Protein AF-A0A0W8D859-F1 (afdb_monomer_lite)

Radius of gyration: 23.85 Å; chains: 1; bounding box: 56×56×64 Å

Sequence (341 aa):
MVFNRLSAFADKVWNSIATVPSDGDYNAVSTPTNRSSAPAAEKGFALSIIAFEVMCLIFFALTFEMPSPKHVDADTVSTMNYYPMYMDVHVMIYIGFGFLMTFLRKYSMSAVSLNFVVAVLSLQWGIIVVTMAHQIGGDHYTTKLLDIPTMINGDFAAGAVLISFGAVLATKMMSHTKKFDMVHVQNATLAGGVAMGTSCNLAISPAAAITVGLVVGIASTIGFCFVTPRLERVIRMSDTCGILNLHGMPGVVGGFAGAIITFSASDDFYGDTLTSVYSAREYRSANEQGWYQLLAIVSSAGIGAVSGVFVGYFLKSKLFRQQKLKYDDEEYFYVPEECHA

Secondary structure (DSSP, 8-state):
-HHHHHHHHHHHHHHHH-PPPPTT-TTS----S-S---HHHHHHHHHHHHHHHHHHHHHHHHHEEPPPTT---HHHHHHHTTHHHHHHHHHIIIIIIHHHGGGSTT-HHHHHHHHHHHHHHHHHHHHHHHHHHHHHHTT----EE--HHHHHHHHHHHHHHHHHHHHHS-------SSS--HHHHHHGGGHHHHHHTTTTTSS--HHHHHHHHHHHHHHHHHIIIIIHHHHHHHT----SS-HIIIIIHHHHHHHHHHHHHHHH--HHHHGGGHHHH-GGGGTS-HHHHHHHHHHHHHHHHHHHHHHHHHHHHHHTSTTSPPPSSTT-GGGTS---GGGG-

Foldseek 3Di:
DVVVVVVVVLVVVCVVVPDDDDPPDPPPPPQPPPDCPPPVQVSVVVVVLVVLVVVLVVLCVPAEDEDDPVDCDPVVVVLVVCVVVLVVLVCCQQVVLLQLLLPLLFCNVVSNVVSVVLLVSQLSVQLRVVSVVVCVVVVHRHHDYPTSVSSSSSSVSSVVVSLVVQFVQFADDDDPDPDDDVLLVSALQQLLVLLCVLPVPFPDDPVRSVVLSVVLSVQLSCCVHPVQVCCCVPVVRGGHSSSCSRHVVSNLNSLLVNLVRLLVDDCVVCPPCPCVSPVCVVPDDSNVVSVVSVVCSVVVVVCCVVVVVVVVVVCPDPVHDDDDDRSHCVSPDDDDPVSVD

pLDDT: mean 80.47, std 14.75, range [33.25, 97.06]

Structure (mmCIF, N/CA/C/O backbone):
data_AF-A0A0W8D859-F1
#
_entry.id   AF-A0A0W8D859-F1
#
loop_
_atom_site.group_PDB
_atom_site.id
_atom_site.type_symbol
_atom_site.label_atom_id
_atom_site.label_alt_id
_atom_site.label_comp_id
_atom_site.label_asym_id
_atom_site.label_entity_id
_atom_site.label_seq_id
_atom_site.pdbx_PDB_ins_code
_atom_site.Cartn_x
_atom_site.Cartn_y
_atom_site.Cartn_z
_atom_site.occupancy
_atom_site.B_iso_or_equiv
_atom_site.auth_seq_id
_atom_site.auth_comp_id
_atom_site.auth_asym_id
_atom_site.auth_atom_id
_atom_site.pdbx_PDB_model_num
ATOM 1 N N . MET A 1 1 ? -34.040 -25.574 0.219 1.00 50.16 1 MET A N 1
ATOM 2 C CA . MET A 1 1 ? -33.710 -26.916 0.762 1.00 50.16 1 MET A CA 1
ATOM 3 C C . MET A 1 1 ? -32.203 -27.127 0.945 1.00 50.16 1 MET A C 1
ATOM 5 O O . MET A 1 1 ? -31.818 -27.630 1.989 1.00 50.16 1 MET A O 1
ATOM 9 N N . VAL A 1 2 ? -31.354 -26.709 -0.007 1.00 47.94 2 VAL A N 1
ATOM 10 C CA . VAL A 1 2 ? -29.879 -26.827 0.077 1.00 47.94 2 VAL A CA 1
ATOM 11 C C . VAL A 1 2 ? -29.267 -25.942 1.177 1.00 47.94 2 VAL A C 1
ATOM 13 O O . VAL A 1 2 ? -28.511 -26.446 1.999 1.00 47.94 2 VAL A O 1
ATOM 16 N N . PHE A 1 3 ? -29.681 -24.672 1.283 1.00 45.59 3 PHE A N 1
ATOM 17 C CA . PHE A 1 3 ? -29.225 -23.754 2.344 1.00 45.59 3 PHE A CA 1
ATOM 18 C C . PHE A 1 3 ? -29.500 -24.270 3.766 1.00 45.59 3 PHE A C 1
ATOM 20 O O . PHE A 1 3 ? -28.610 -24.237 4.607 1.00 45.59 3 PHE A O 1
ATOM 27 N N . ASN A 1 4 ? -30.686 -24.833 4.016 1.00 55.94 4 ASN A N 1
ATOM 28 C CA . ASN A 1 4 ? -31.035 -25.385 5.334 1.00 55.94 4 ASN A CA 1
ATOM 29 C C . ASN A 1 4 ? -30.232 -26.652 5.677 1.00 55.94 4 ASN A C 1
ATOM 31 O O . ASN A 1 4 ? -30.033 -26.956 6.848 1.00 55.94 4 ASN A O 1
ATOM 35 N N . ARG A 1 5 ? -29.781 -27.412 4.668 1.00 59.53 5 ARG A N 1
ATOM 36 C CA . ARG A 1 5 ? -28.919 -28.587 4.879 1.00 59.53 5 ARG A CA 1
ATOM 37 C C . ARG A 1 5 ? -27.471 -28.180 5.152 1.00 59.53 5 ARG A C 1
ATOM 39 O O . ARG A 1 5 ? -26.836 -28.786 6.007 1.00 59.53 5 ARG A O 1
ATOM 46 N N . LEU A 1 6 ? -26.982 -27.143 4.471 1.00 61.34 6 LEU A N 1
ATOM 47 C CA . LEU A 1 6 ? -25.668 -26.545 4.722 1.00 61.34 6 LEU A CA 1
ATOM 48 C C . LEU A 1 6 ? -25.589 -25.902 6.110 1.00 61.34 6 LEU A C 1
ATOM 50 O O . LEU A 1 6 ? -24.618 -26.143 6.820 1.00 61.34 6 LEU A O 1
ATOM 54 N N . SER A 1 7 ? -26.620 -25.158 6.530 1.00 67.06 7 SER A N 1
ATOM 55 C CA . SER A 1 7 ? -26.645 -24.558 7.870 1.00 67.06 7 SER A CA 1
ATOM 56 C C . SER A 1 7 ? -26.666 -25.628 8.963 1.00 67.06 7 SER A C 1
ATOM 58 O O . SER A 1 7 ? -25.868 -25.568 9.889 1.00 67.06 7 SER A O 1
ATOM 60 N N . ALA A 1 8 ? -27.498 -26.666 8.811 1.00 70.75 8 ALA A N 1
ATOM 61 C CA . ALA A 1 8 ? -27.574 -27.765 9.773 1.00 70.75 8 ALA A CA 1
ATOM 62 C C . ALA A 1 8 ? -26.263 -28.566 9.869 1.00 70.75 8 ALA A C 1
ATOM 64 O O . ALA A 1 8 ? -25.893 -29.031 10.947 1.00 70.75 8 ALA A O 1
ATOM 65 N N . PHE A 1 9 ? -25.546 -28.726 8.753 1.00 73.31 9 PHE A N 1
ATOM 66 C CA . PHE A 1 9 ? -24.221 -29.340 8.750 1.00 73.31 9 PHE A CA 1
ATOM 67 C C . PHE A 1 9 ? -23.190 -28.457 9.465 1.00 73.31 9 PHE A C 1
ATOM 69 O O . PHE A 1 9 ? -22.475 -28.954 10.332 1.00 73.31 9 PHE A O 1
ATOM 76 N N . ALA A 1 10 ? -23.162 -27.154 9.168 1.00 70.06 10 ALA A N 1
ATOM 77 C CA . ALA A 1 10 ? -22.269 -26.200 9.824 1.00 70.06 10 ALA A CA 1
ATOM 78 C C . ALA A 1 10 ? -22.504 -26.138 11.343 1.00 70.06 10 ALA A C 1
ATOM 80 O O . ALA A 1 10 ? -21.545 -26.178 12.111 1.00 70.06 10 ALA A O 1
ATOM 81 N N . ASP A 1 11 ? -23.766 -26.140 11.785 1.00 75.50 11 ASP A N 1
ATOM 82 C CA . ASP A 1 11 ? -24.123 -26.178 13.207 1.00 75.50 11 ASP A CA 1
ATOM 83 C C . ASP A 1 11 ? -23.640 -27.465 13.888 1.00 75.50 11 ASP A C 1
ATOM 85 O O . ASP A 1 11 ? -23.119 -27.424 15.004 1.00 75.50 11 ASP A O 1
ATOM 89 N N . LYS A 1 12 ? -23.769 -28.614 13.213 1.00 76.12 12 LYS A N 1
ATOM 90 C CA . LYS A 1 12 ? -23.306 -29.906 13.735 1.00 76.12 12 LYS A CA 1
ATOM 91 C C . LYS A 1 12 ? -21.784 -29.954 13.879 1.00 76.12 12 LYS A C 1
ATOM 93 O O . LYS A 1 12 ? -21.297 -30.442 14.895 1.00 76.12 12 LYS A O 1
ATOM 98 N N . VAL A 1 13 ? -21.047 -29.453 12.886 1.00 71.81 13 VAL A N 1
ATOM 99 C CA . VAL A 1 13 ? -19.580 -29.367 12.942 1.00 71.81 13 VAL A CA 1
ATOM 100 C C . VAL A 1 13 ? -19.147 -28.406 14.048 1.00 71.81 13 VAL A C 1
ATOM 102 O O . VAL A 1 13 ? -18.323 -28.775 14.878 1.00 71.81 13 VAL A O 1
ATOM 105 N N . TRP A 1 14 ? -19.754 -27.217 14.126 1.00 70.12 14 TRP A N 1
ATOM 106 C CA . TRP A 1 14 ? -19.429 -26.227 15.154 1.00 70.12 14 TRP A CA 1
ATOM 107 C C . TRP A 1 14 ? -19.613 -26.777 16.568 1.00 70.12 14 TRP A C 1
ATOM 109 O O . TRP A 1 14 ? -18.713 -26.682 17.398 1.00 70.12 14 TRP A O 1
ATOM 119 N N . ASN A 1 15 ? -20.764 -27.395 16.840 1.00 74.06 15 ASN A N 1
ATOM 120 C CA . ASN A 1 15 ? -21.075 -27.925 18.166 1.00 74.06 15 ASN A CA 1
ATOM 121 C C . ASN A 1 15 ? -20.165 -29.102 18.569 1.00 74.06 15 ASN A C 1
ATOM 123 O O . ASN A 1 15 ? -20.080 -29.415 19.750 1.00 74.06 15 ASN A O 1
ATOM 127 N N . SER A 1 16 ? -19.485 -29.745 17.614 1.00 69.56 16 SER A N 1
ATOM 128 C CA . SER A 1 16 ? -18.491 -30.789 17.889 1.00 69.56 16 SER A CA 1
ATOM 129 C C . SER A 1 16 ? -17.105 -30.236 18.241 1.00 69.56 16 SER A C 1
ATOM 131 O O . SER A 1 16 ? -16.299 -30.982 18.789 1.00 69.56 16 SER A O 1
ATOM 133 N N . ILE A 1 17 ? -16.809 -28.981 17.886 1.00 65.44 17 ILE A N 1
ATOM 134 C CA . ILE A 1 17 ? -15.487 -28.349 18.051 1.00 65.44 17 ILE A CA 1
ATOM 135 C C . ILE A 1 17 ? -15.502 -27.347 19.210 1.00 65.44 17 ILE A C 1
ATOM 137 O O . ILE A 1 17 ? -14.522 -27.225 19.938 1.00 65.44 17 ILE A O 1
ATOM 141 N N . ALA A 1 18 ? -16.619 -26.646 19.411 1.00 63.06 18 ALA A N 1
ATOM 142 C CA . ALA A 1 18 ? -16.808 -25.697 20.501 1.00 63.06 18 ALA A CA 1
ATOM 143 C C . ALA A 1 18 ? -17.072 -26.423 21.834 1.00 63.06 18 ALA A C 1
ATOM 145 O O . ALA A 1 18 ? -18.147 -26.305 22.420 1.00 63.06 18 ALA A O 1
ATOM 146 N N . THR A 1 19 ? -16.114 -27.215 22.315 1.00 54.09 19 THR A N 1
ATOM 147 C CA . THR A 1 19 ? -16.133 -27.705 23.696 1.00 54.09 19 THR A CA 1
ATOM 148 C C . THR A 1 19 ? -15.647 -26.591 24.610 1.00 54.09 19 THR A C 1
ATOM 150 O O . THR A 1 19 ? -14.503 -26.152 24.504 1.00 54.09 19 THR A O 1
ATOM 153 N N . VAL A 1 20 ? -16.521 -26.128 25.502 1.00 53.38 20 VAL A N 1
ATOM 154 C CA . VAL A 1 20 ? -16.145 -25.233 26.603 1.00 53.38 20 VAL A CA 1
ATOM 155 C C . VAL A 1 20 ? -15.116 -25.975 27.470 1.00 53.38 20 VAL A C 1
ATOM 157 O O . VAL A 1 20 ? -15.395 -27.118 27.848 1.00 53.38 20 VAL A O 1
ATOM 160 N N . PRO A 1 21 ? -13.936 -25.398 27.766 1.00 49.84 21 PRO A N 1
ATOM 161 C CA . PRO A 1 21 ? -12.986 -26.012 28.688 1.00 49.84 21 PRO A CA 1
ATOM 162 C C . PRO A 1 21 ? -13.672 -26.267 30.033 1.00 49.84 21 PRO A C 1
ATOM 164 O O . PRO A 1 21 ? -14.346 -25.380 30.552 1.00 49.84 21 PRO A O 1
ATOM 167 N N . SER A 1 22 ? -13.534 -27.470 30.598 1.00 50.47 22 SER A N 1
ATOM 168 C CA . SER A 1 22 ? -13.970 -27.700 31.980 1.00 50.47 22 SER A CA 1
ATOM 169 C C . SER A 1 22 ? -13.095 -26.870 32.919 1.00 50.47 22 SER A C 1
ATOM 171 O O . SER A 1 22 ? -11.885 -26.829 32.701 1.00 50.47 22 SER A O 1
ATOM 173 N N . ASP A 1 23 ? -13.690 -26.289 33.963 1.00 50.34 23 ASP A N 1
ATOM 174 C CA . ASP A 1 23 ? -13.143 -25.303 34.922 1.00 50.34 23 ASP A CA 1
ATOM 175 C C . ASP A 1 23 ? -11.835 -25.673 35.682 1.00 50.34 23 ASP A C 1
ATOM 177 O O . ASP A 1 23 ? -11.511 -25.058 36.695 1.00 50.34 23 ASP A O 1
ATOM 181 N N . GLY A 1 24 ? -11.069 -26.678 35.250 1.00 49.53 24 GLY A N 1
ATOM 182 C CA . GLY A 1 24 ? -9.862 -27.178 35.917 1.00 49.53 24 GLY A CA 1
ATOM 183 C C . GLY A 1 24 ? -8.534 -26.936 35.192 1.00 49.53 24 GLY A C 1
ATOM 184 O O . GLY A 1 24 ? -7.509 -27.406 35.683 1.00 49.53 24 GLY A O 1
ATOM 185 N N . ASP A 1 25 ? -8.516 -26.254 34.044 1.00 43.47 25 ASP A N 1
ATOM 186 C CA . ASP A 1 25 ? -7.285 -26.068 33.267 1.00 43.47 25 ASP A CA 1
ATOM 187 C C . ASP A 1 25 ? -6.647 -24.699 33.559 1.00 43.47 25 ASP A C 1
ATOM 189 O O . ASP A 1 25 ? -7.009 -23.680 32.979 1.00 43.47 25 ASP A O 1
ATOM 193 N N . TYR A 1 26 ? -5.695 -24.659 34.495 1.00 47.66 26 TYR A N 1
ATOM 194 C CA . TYR A 1 26 ? -5.033 -23.427 34.962 1.00 47.66 26 TYR A CA 1
ATOM 195 C C . TYR A 1 26 ? -4.180 -22.712 33.891 1.00 47.66 26 TYR A C 1
ATOM 197 O O . TYR A 1 26 ? -3.690 -21.613 34.141 1.00 47.66 26 TYR A O 1
ATOM 205 N N . ASN A 1 27 ? -4.006 -23.319 32.709 1.00 45.09 27 ASN A N 1
ATOM 206 C CA . ASN A 1 27 ? -3.366 -22.708 31.537 1.00 45.09 27 ASN A CA 1
ATOM 207 C C . ASN A 1 27 ? -4.371 -22.210 30.484 1.00 45.09 27 ASN A C 1
ATOM 209 O O . ASN A 1 27 ? -3.969 -21.565 29.514 1.00 45.09 27 ASN A O 1
ATOM 213 N N . ALA A 1 28 ? -5.667 -22.480 30.653 1.00 45.25 28 ALA A N 1
ATOM 214 C CA . ALA A 1 28 ? -6.689 -21.779 29.900 1.00 45.25 28 ALA A CA 1
ATOM 215 C C . ALA A 1 28 ? -6.828 -20.394 30.534 1.00 45.25 28 ALA A C 1
ATOM 217 O O . ALA A 1 28 ? -7.223 -20.274 31.692 1.00 45.25 28 ALA A O 1
ATOM 218 N N . VAL A 1 29 ? -6.488 -19.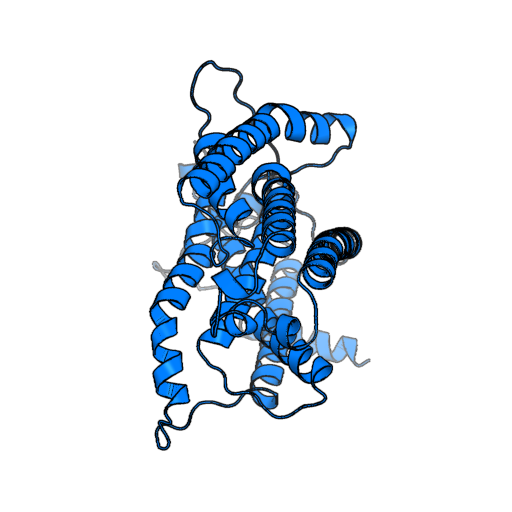338 29.791 1.00 45.00 29 VAL A N 1
ATOM 219 C CA . VAL A 1 29 ? -6.910 -17.980 30.147 1.00 45.00 29 VAL A CA 1
ATOM 220 C C . VAL A 1 29 ? -8.432 -18.030 30.230 1.00 45.00 29 VAL A C 1
ATOM 222 O O . VAL A 1 29 ? -9.114 -18.059 29.207 1.00 45.00 29 VAL A O 1
ATOM 225 N N . SER A 1 30 ? -8.964 -18.148 31.443 1.00 42.44 30 SER A N 1
ATOM 226 C CA . SER A 1 30 ? -10.391 -18.216 31.694 1.00 42.44 30 SER A CA 1
ATOM 227 C C . SER A 1 30 ? -10.970 -16.848 31.369 1.00 42.44 30 SER A C 1
ATOM 229 O O . SER A 1 30 ? -10.977 -15.932 32.186 1.00 42.44 30 SER A O 1
ATOM 231 N N . THR A 1 31 ? -11.427 -16.684 30.129 1.00 43.53 31 THR A N 1
ATOM 232 C CA . THR A 1 31 ? -12.293 -15.570 29.752 1.00 43.53 31 THR A CA 1
ATOM 233 C C . THR A 1 31 ? -13.529 -15.636 30.647 1.00 43.53 31 THR A C 1
ATOM 235 O O . THR A 1 31 ? -14.276 -16.614 30.552 1.00 43.53 31 THR A O 1
ATOM 238 N N . PRO A 1 32 ? -13.777 -14.642 31.517 1.00 41.19 32 PRO A N 1
ATOM 239 C CA . PRO A 1 32 ? -14.984 -14.594 32.319 1.00 41.19 32 PRO A CA 1
ATOM 240 C C . PRO A 1 32 ? -16.183 -14.572 31.372 1.00 41.19 32 PRO A C 1
ATOM 242 O O . PRO A 1 32 ? -16.358 -13.648 30.578 1.00 41.19 32 PRO A O 1
ATOM 245 N N . THR A 1 33 ? -17.022 -15.598 31.449 1.00 44.53 33 THR A N 1
ATOM 246 C CA . THR A 1 33 ? -18.157 -15.865 30.550 1.00 44.53 33 THR A CA 1
ATOM 247 C C . THR A 1 33 ? -19.337 -14.895 30.724 1.00 44.53 33 THR A C 1
ATOM 249 O O . THR A 1 33 ? -20.464 -15.207 30.349 1.00 44.53 33 THR A O 1
ATOM 252 N N . ASN A 1 34 ? -19.117 -13.709 31.296 1.00 39.62 34 ASN A N 1
ATOM 253 C CA . ASN A 1 34 ? -20.178 -12.783 31.701 1.00 39.62 34 ASN A CA 1
ATOM 254 C C . ASN A 1 34 ? -20.509 -11.681 30.679 1.00 39.62 34 ASN A C 1
ATOM 256 O O . ASN A 1 34 ? -21.231 -10.740 31.014 1.00 39.62 34 ASN A O 1
ATOM 260 N N . ARG A 1 35 ? -20.058 -11.777 29.419 1.00 45.91 35 ARG A N 1
ATOM 261 C CA . ARG A 1 35 ? -20.509 -10.866 28.349 1.00 45.91 35 ARG A CA 1
ATOM 262 C C . ARG A 1 35 ? -21.228 -11.615 27.222 1.00 45.91 35 ARG A C 1
ATOM 264 O O . ARG A 1 35 ? -20.730 -12.565 26.640 1.00 45.91 35 ARG A O 1
ATOM 271 N N . SER A 1 36 ? -22.429 -11.123 26.929 1.00 42.16 36 SER A N 1
ATOM 272 C CA . SER A 1 36 ? -23.403 -11.585 25.931 1.00 42.16 36 SER A CA 1
ATOM 273 C C . SER A 1 36 ? -22.997 -11.332 24.464 1.00 42.16 36 SER A C 1
ATOM 275 O O . SER A 1 36 ? -23.780 -10.773 23.688 1.00 42.16 36 SER A O 1
ATOM 277 N N . SER A 1 37 ? -21.793 -11.723 24.031 1.00 44.53 37 SER A N 1
ATOM 278 C CA . SER A 1 37 ? -21.543 -11.808 22.586 1.00 44.53 37 SER A CA 1
ATOM 279 C C . SER A 1 37 ? -22.473 -12.882 22.010 1.00 44.53 37 SER A C 1
ATOM 281 O O . SER A 1 37 ? -22.501 -14.027 22.450 1.00 44.53 37 SER A O 1
ATOM 283 N N . ALA A 1 38 ? -23.352 -12.490 21.083 1.00 49.75 38 ALA A N 1
ATOM 284 C CA . ALA A 1 38 ? -24.322 -13.414 20.507 1.00 49.75 38 ALA A CA 1
ATOM 285 C C . ALA A 1 38 ? -23.561 -14.548 19.782 1.00 49.75 38 ALA A C 1
ATOM 287 O O . ALA A 1 38 ? -22.869 -14.244 18.803 1.00 49.75 38 ALA A O 1
ATOM 288 N N . PRO A 1 39 ? -23.725 -15.831 20.170 1.00 56.81 39 PRO A N 1
ATOM 289 C CA . PRO A 1 39 ? -22.955 -16.963 19.632 1.00 56.81 39 PRO A CA 1
ATOM 290 C C . PRO A 1 39 ? -22.987 -17.092 18.100 1.00 56.81 39 PRO A C 1
ATOM 292 O O . PRO A 1 39 ? -22.141 -17.743 17.499 1.00 56.81 39 PRO A O 1
ATOM 295 N N . ALA A 1 40 ? -23.973 -16.480 17.441 1.00 58.25 40 ALA A N 1
ATOM 296 C CA . ALA A 1 40 ? -24.113 -16.467 15.989 1.00 58.25 40 ALA A CA 1
ATOM 297 C C . ALA A 1 40 ? -23.062 -15.601 15.262 1.00 58.25 40 ALA A C 1
ATOM 299 O O . ALA A 1 40 ? -22.692 -15.926 14.135 1.00 58.25 40 ALA A O 1
ATOM 300 N N . ALA A 1 41 ? -22.576 -14.513 15.874 1.00 61.00 41 ALA A N 1
ATOM 301 C CA . ALA A 1 41 ? -21.615 -13.610 15.231 1.00 61.00 41 ALA A CA 1
ATOM 302 C C . ALA A 1 41 ? -20.205 -14.222 15.170 1.00 61.00 41 ALA A C 1
ATOM 304 O O . ALA A 1 41 ? -19.545 -14.143 14.136 1.00 61.00 41 ALA A O 1
ATOM 305 N N . GLU A 1 42 ? -19.783 -14.885 16.248 1.00 68.56 42 GLU A N 1
ATOM 306 C CA . GLU A 1 42 ? -18.505 -15.607 16.332 1.00 68.56 42 GLU A CA 1
ATOM 307 C C . GLU A 1 42 ? -18.474 -16.791 15.359 1.00 68.56 42 GLU A C 1
ATOM 309 O O . GLU A 1 42 ? -17.521 -16.946 14.595 1.00 68.56 42 GLU A O 1
ATOM 314 N N . LYS A 1 43 ? -19.576 -17.555 15.296 1.00 71.56 43 LYS A N 1
ATOM 315 C CA . LYS A 1 43 ? -19.780 -18.619 14.301 1.00 71.56 43 LYS A CA 1
ATOM 316 C C . LYS A 1 43 ? -19.662 -18.097 12.871 1.00 71.56 43 LYS A C 1
ATOM 318 O O . LYS A 1 43 ? -18.966 -18.695 12.058 1.00 71.56 43 LYS A O 1
ATOM 323 N N . GLY A 1 44 ? -20.342 -16.992 12.554 1.00 75.06 44 GLY A N 1
ATOM 324 C CA . GLY A 1 44 ? -20.324 -16.404 11.213 1.00 75.06 44 GLY A CA 1
ATOM 325 C C . GLY A 1 44 ? -18.926 -15.959 10.782 1.00 75.06 44 GLY A C 1
ATOM 326 O O . GLY A 1 44 ? -18.501 -16.268 9.671 1.00 75.06 44 GLY A O 1
ATOM 327 N N . PHE A 1 45 ? -18.191 -15.298 11.679 1.00 76.56 45 PHE A N 1
ATOM 328 C CA . PHE A 1 45 ? -16.811 -14.884 11.433 1.00 76.56 45 PHE A CA 1
ATOM 329 C C . PHE A 1 45 ? -15.887 -16.087 11.197 1.00 76.56 45 PHE A C 1
ATOM 331 O O . PHE A 1 45 ? -15.230 -16.156 10.157 1.00 76.56 45 PHE A O 1
ATOM 338 N N . ALA A 1 46 ? -15.903 -17.081 12.089 1.00 79.25 46 ALA A N 1
ATOM 339 C CA . ALA A 1 46 ? -15.068 -18.273 11.955 1.00 79.25 46 ALA A CA 1
ATOM 340 C C . ALA A 1 46 ? -15.372 -19.062 10.669 1.00 79.25 46 ALA A C 1
ATOM 342 O O . ALA A 1 46 ? -14.457 -19.428 9.933 1.00 79.25 46 ALA A O 1
ATOM 343 N N . LEU A 1 47 ? -16.654 -19.266 10.347 1.00 83.38 47 LEU A N 1
ATOM 344 C CA . LEU A 1 47 ? -17.060 -19.933 9.107 1.00 83.38 47 LEU A CA 1
ATOM 345 C C . LEU A 1 47 ? -16.640 -19.145 7.861 1.00 83.38 47 LEU A C 1
ATOM 347 O O . LEU A 1 47 ? -16.280 -19.763 6.862 1.00 83.38 47 LEU A O 1
ATOM 351 N N . SER A 1 48 ? -16.657 -17.809 7.906 1.00 83.69 48 SER A N 1
ATOM 352 C CA . SER A 1 48 ? -16.209 -16.983 6.778 1.00 83.69 48 SER A CA 1
ATOM 353 C C . SER A 1 48 ? -14.708 -17.119 6.511 1.00 83.69 48 SER A C 1
ATOM 355 O O . SER A 1 48 ? -14.319 -17.253 5.353 1.00 83.69 48 SER A O 1
ATOM 357 N N . ILE A 1 49 ? -13.883 -17.182 7.565 1.00 87.94 49 ILE A N 1
ATOM 358 C CA . ILE A 1 49 ? -12.438 -17.420 7.442 1.00 87.94 49 ILE A CA 1
ATOM 359 C C . ILE A 1 49 ? -12.179 -18.821 6.894 1.00 87.94 49 ILE A C 1
ATOM 361 O O . ILE A 1 49 ? -11.417 -18.967 5.948 1.00 87.94 49 ILE A O 1
ATOM 365 N N . ILE A 1 50 ? -12.851 -19.845 7.430 1.00 90.00 50 ILE A N 1
ATOM 366 C CA . ILE A 1 50 ? -12.695 -21.225 6.947 1.00 90.00 50 ILE A CA 1
ATOM 367 C C . ILE A 1 50 ? -13.088 -21.329 5.471 1.00 90.00 50 ILE A C 1
ATOM 369 O O . ILE A 1 50 ? -12.373 -21.943 4.685 1.00 90.00 50 ILE A O 1
ATOM 373 N N . ALA A 1 51 ? -14.213 -20.729 5.075 1.00 90.25 51 ALA A N 1
ATOM 374 C CA . ALA A 1 51 ? -14.660 -20.749 3.686 1.00 90.25 51 ALA A CA 1
ATOM 375 C C . ALA A 1 51 ? -13.662 -20.049 2.751 1.00 90.25 51 ALA A C 1
ATOM 377 O O . ALA A 1 51 ? -13.377 -20.561 1.669 1.00 90.25 51 ALA A O 1
ATOM 378 N N . PHE A 1 52 ? -13.121 -18.905 3.175 1.00 92.50 52 PHE A N 1
ATOM 379 C CA . PHE A 1 52 ? -12.099 -18.181 2.427 1.00 92.50 52 PHE A CA 1
ATOM 380 C C . PHE A 1 52 ? -10.799 -18.982 2.309 1.00 92.50 52 PHE A C 1
ATOM 382 O O . PHE A 1 52 ? -10.257 -19.099 1.217 1.00 92.50 52 PHE A O 1
ATOM 389 N N . GLU A 1 53 ? -10.341 -19.603 3.394 1.00 94.25 53 GLU A N 1
ATOM 390 C CA . GLU A 1 53 ? -9.123 -20.414 3.393 1.00 94.25 53 GLU A CA 1
ATOM 391 C C . GLU A 1 53 ? -9.276 -21.645 2.492 1.00 94.25 53 GLU A C 1
ATOM 393 O O . GLU A 1 53 ? -8.412 -21.926 1.670 1.00 94.25 53 GLU A O 1
ATOM 398 N N . VAL A 1 54 ? -10.417 -22.342 2.552 1.00 93.88 54 VAL A N 1
ATOM 399 C CA . VAL A 1 54 ? -10.711 -23.462 1.641 1.00 93.88 54 VAL A CA 1
ATOM 400 C C . VAL A 1 54 ? -10.710 -23.003 0.183 1.00 93.88 54 VAL A C 1
ATOM 402 O O . VAL A 1 54 ? -10.188 -23.707 -0.680 1.00 93.88 54 VAL A O 1
ATOM 405 N N . MET A 1 55 ? -11.261 -21.822 -0.105 1.00 93.75 55 MET A N 1
ATOM 406 C CA . MET A 1 55 ? -11.213 -21.237 -1.444 1.00 93.75 55 MET A CA 1
ATOM 407 C C . MET A 1 55 ? -9.765 -20.968 -1.881 1.00 93.75 55 MET A C 1
ATOM 409 O O . MET A 1 55 ? -9.389 -21.382 -2.977 1.00 93.75 55 MET A O 1
ATOM 413 N N . CYS A 1 56 ? -8.946 -20.332 -1.039 1.00 93.19 56 CYS A N 1
ATOM 414 C CA . CYS A 1 56 ? -7.528 -20.102 -1.321 1.00 93.19 56 CYS A CA 1
ATOM 415 C C . CYS A 1 56 ? -6.788 -21.417 -1.571 1.00 93.19 56 CYS A C 1
ATOM 417 O O . CYS A 1 56 ? -6.108 -21.537 -2.584 1.00 93.19 56 CYS A O 1
ATOM 419 N N . LEU A 1 57 ? -6.982 -22.431 -0.724 1.00 93.31 57 LEU A N 1
ATOM 420 C CA . LEU A 1 57 ? -6.367 -23.751 -0.881 1.00 93.31 57 LEU A CA 1
ATOM 421 C C . LEU A 1 57 ? -6.708 -24.398 -2.227 1.00 93.31 57 LEU A C 1
ATOM 423 O O . LEU A 1 57 ? -5.829 -24.972 -2.865 1.00 93.31 57 LEU A O 1
ATOM 427 N N . ILE A 1 58 ? -7.959 -24.280 -2.684 1.00 92.06 58 ILE A N 1
ATOM 428 C CA . ILE A 1 58 ? -8.364 -24.776 -4.006 1.00 92.06 58 ILE A CA 1
ATOM 429 C C . ILE A 1 58 ? -7.601 -24.036 -5.110 1.00 92.06 58 ILE A C 1
ATOM 431 O O . ILE A 1 58 ? -7.051 -24.681 -5.998 1.00 92.06 58 ILE A O 1
ATOM 435 N N . PHE A 1 59 ? -7.520 -22.704 -5.058 1.00 91.50 59 PHE A N 1
ATOM 436 C CA . PHE A 1 59 ? -6.765 -21.936 -6.053 1.00 91.50 59 PHE A CA 1
ATOM 437 C C . PHE A 1 59 ? -5.267 -22.240 -6.018 1.00 91.50 59 PHE A C 1
ATOM 439 O O . PHE A 1 59 ? -4.665 -22.417 -7.072 1.00 91.50 59 PHE A O 1
ATOM 446 N N . PHE A 1 60 ? -4.663 -22.359 -4.835 1.00 90.75 60 PHE A N 1
ATOM 447 C CA . PHE A 1 60 ? -3.257 -22.733 -4.708 1.00 90.75 60 PHE A CA 1
ATOM 448 C C . PHE A 1 60 ? -2.986 -24.122 -5.288 1.00 90.75 60 PHE A C 1
ATOM 450 O O . PHE A 1 60 ? -2.028 -24.287 -6.034 1.00 90.75 60 PHE A O 1
ATOM 457 N N . ALA A 1 61 ? -3.866 -25.092 -5.031 1.00 88.50 61 ALA A N 1
ATOM 458 C CA . ALA A 1 61 ? -3.734 -26.443 -5.567 1.00 88.50 61 ALA A CA 1
ATOM 459 C C . ALA A 1 61 ? -3.915 -26.526 -7.094 1.00 88.50 61 ALA A C 1
ATOM 461 O O . ALA A 1 61 ? -3.364 -27.429 -7.717 1.00 88.50 61 ALA A O 1
ATOM 462 N N . LEU A 1 62 ? -4.709 -25.631 -7.691 1.00 86.19 62 LEU A N 1
ATOM 463 C CA . LEU A 1 62 ? -5.014 -25.657 -9.127 1.00 86.19 62 LEU A CA 1
ATOM 464 C C . LEU A 1 62 ? -4.093 -24.767 -9.967 1.00 86.19 62 LEU A C 1
ATOM 466 O O . LEU A 1 62 ? -3.853 -25.078 -11.131 1.00 86.19 62 LEU A O 1
ATOM 470 N N . THR A 1 63 ? -3.612 -23.659 -9.407 1.00 84.69 63 THR A N 1
ATOM 471 C CA . THR A 1 63 ? -2.909 -22.611 -10.161 1.00 84.69 63 THR A CA 1
ATOM 472 C C . THR A 1 63 ? -1.402 -22.617 -9.913 1.00 84.69 63 THR A C 1
ATOM 474 O O . THR A 1 63 ? -0.660 -22.094 -10.747 1.00 84.69 63 THR A O 1
ATOM 477 N N . PHE A 1 64 ? -0.928 -23.200 -8.805 1.00 85.88 64 PHE A N 1
ATOM 478 C CA . PHE A 1 64 ? 0.472 -23.096 -8.397 1.00 85.88 64 PHE A CA 1
ATOM 479 C C . PHE A 1 64 ? 1.178 -24.447 -8.302 1.00 85.88 64 PHE A C 1
ATOM 481 O O . PHE A 1 64 ? 0.627 -25.436 -7.823 1.00 85.88 64 PHE A O 1
ATOM 488 N N . GLU A 1 65 ? 2.441 -24.456 -8.722 1.00 82.56 65 GLU A N 1
ATOM 489 C CA . GLU A 1 65 ? 3.350 -25.594 -8.597 1.00 82.56 65 GLU A CA 1
ATOM 490 C C . GLU A 1 65 ? 4.534 -25.255 -7.686 1.00 82.56 65 GLU A C 1
ATOM 492 O O . GLU A 1 65 ? 4.928 -24.093 -7.544 1.00 82.56 65 GLU A O 1
ATOM 497 N N . MET A 1 66 ? 5.109 -26.289 -7.067 1.00 70.69 66 MET A N 1
ATOM 498 C CA . MET A 1 66 ? 6.286 -26.162 -6.207 1.00 70.69 66 MET A CA 1
ATOM 499 C C . MET A 1 66 ? 7.568 -26.493 -6.981 1.00 70.69 66 MET A C 1
ATOM 501 O O . MET A 1 66 ? 7.578 -27.472 -7.735 1.00 70.69 66 MET A O 1
ATOM 505 N N . PRO A 1 67 ? 8.673 -25.760 -6.747 1.00 67.50 67 PRO A N 1
ATOM 506 C CA . PRO A 1 67 ? 9.962 -26.085 -7.350 1.00 67.50 67 PRO A CA 1
ATOM 507 C C . PRO A 1 67 ? 10.413 -27.500 -6.975 1.00 67.50 67 PRO A C 1
ATOM 509 O O . PRO A 1 67 ? 10.444 -27.869 -5.799 1.00 67.50 67 PRO A O 1
ATOM 512 N N . SER A 1 68 ? 10.780 -28.307 -7.974 1.00 67.25 68 SER A N 1
ATOM 513 C CA . SER A 1 68 ? 11.327 -29.646 -7.744 1.00 67.25 68 SER A CA 1
ATOM 514 C C . SER A 1 68 ? 12.790 -29.547 -7.292 1.00 67.25 68 SER A C 1
ATOM 516 O O . SER A 1 68 ? 13.620 -29.046 -8.052 1.00 67.25 68 SER A O 1
ATOM 518 N N . PRO A 1 69 ? 13.176 -30.118 -6.131 1.00 62.97 69 PRO A N 1
ATOM 519 C CA . PRO A 1 69 ? 14.562 -30.088 -5.646 1.00 62.97 69 PRO A CA 1
ATOM 520 C C . PRO A 1 69 ? 15.577 -30.759 -6.583 1.00 62.97 69 PRO A C 1
ATOM 522 O O . PRO A 1 69 ? 16.782 -30.625 -6.397 1.00 62.97 69 PRO A O 1
ATOM 525 N N . LYS A 1 70 ? 15.104 -31.543 -7.560 1.00 60.19 70 LYS A N 1
ATOM 526 C CA . LYS A 1 70 ? 15.954 -32.294 -8.493 1.00 60.19 70 LYS A CA 1
ATOM 527 C C . LYS A 1 70 ? 16.417 -31.460 -9.688 1.00 60.19 70 LYS A C 1
ATOM 529 O O . LYS A 1 70 ? 17.327 -31.900 -10.390 1.00 60.19 70 LYS A O 1
ATOM 534 N N . HIS A 1 71 ? 15.813 -30.297 -9.930 1.00 56.00 71 HIS A N 1
ATOM 535 C CA . HIS A 1 71 ? 16.132 -29.402 -11.043 1.00 56.00 71 HIS A CA 1
ATOM 536 C C . HIS A 1 71 ? 16.317 -27.983 -10.500 1.00 56.00 71 HIS A C 1
ATOM 538 O O . HIS A 1 71 ? 15.428 -27.150 -10.602 1.00 56.00 71 HIS A O 1
ATOM 544 N N . VAL A 1 72 ? 17.470 -27.733 -9.872 1.00 61.75 72 VAL A N 1
ATOM 545 C CA . VAL A 1 72 ? 17.878 -26.371 -9.506 1.00 61.75 72 VAL A CA 1
ATOM 546 C C . VAL A 1 72 ? 18.466 -25.729 -10.758 1.00 61.75 72 VAL A C 1
ATOM 548 O O . VAL A 1 72 ? 19.633 -25.943 -11.087 1.00 61.75 72 VAL A O 1
ATOM 551 N N . ASP A 1 73 ? 17.628 -25.018 -11.500 1.00 67.00 73 ASP A N 1
ATOM 552 C CA . ASP A 1 73 ? 18.046 -24.206 -12.638 1.00 67.00 73 ASP A CA 1
ATOM 553 C C . ASP A 1 73 ? 18.597 -22.840 -12.186 1.00 67.00 73 ASP A C 1
ATOM 555 O O . ASP A 1 73 ? 18.557 -22.465 -11.008 1.00 67.00 73 ASP A O 1
ATOM 559 N N . ALA A 1 74 ? 19.177 -22.100 -13.134 1.00 63.75 74 ALA A N 1
ATOM 560 C CA . ALA A 1 74 ? 19.734 -20.772 -12.878 1.00 63.75 74 ALA A CA 1
ATOM 561 C C . ALA A 1 74 ? 18.672 -19.782 -12.359 1.00 63.75 74 ALA A C 1
ATOM 563 O O . ALA A 1 74 ? 18.987 -18.918 -11.537 1.00 63.75 74 ALA A O 1
ATOM 564 N N . ASP A 1 75 ? 17.416 -19.954 -12.772 1.00 66.50 75 ASP A N 1
ATOM 565 C CA . ASP A 1 75 ? 16.294 -19.104 -12.377 1.00 66.50 75 ASP A CA 1
ATOM 566 C C . ASP A 1 75 ? 15.943 -19.300 -10.895 1.00 66.50 75 ASP A C 1
ATOM 568 O O . ASP A 1 75 ? 15.774 -18.321 -10.159 1.00 66.50 75 ASP A O 1
ATOM 572 N N . THR A 1 76 ? 15.971 -20.544 -10.405 1.00 69.25 76 THR A N 1
ATOM 573 C CA . THR A 1 76 ? 15.805 -20.873 -8.980 1.00 69.25 76 THR A CA 1
ATOM 574 C C . THR A 1 76 ? 16.889 -20.215 -8.120 1.00 69.25 76 THR A C 1
ATOM 576 O O . THR A 1 76 ? 16.594 -19.661 -7.059 1.00 69.25 76 THR A O 1
ATOM 579 N N . VAL A 1 77 ? 18.146 -20.215 -8.578 1.00 70.25 77 VAL A N 1
ATOM 580 C CA . VAL A 1 77 ? 19.257 -19.554 -7.867 1.00 70.25 77 VAL A CA 1
ATOM 581 C C . VAL A 1 77 ? 19.097 -18.033 -7.885 1.00 70.25 77 VAL A C 1
ATOM 583 O O . VAL A 1 77 ? 19.300 -17.385 -6.858 1.00 70.25 77 VAL A O 1
ATOM 586 N N . SER A 1 78 ? 18.684 -17.452 -9.015 1.00 73.88 78 SER A N 1
ATOM 587 C CA . SER A 1 78 ? 18.456 -16.006 -9.130 1.00 73.88 78 SER A CA 1
ATOM 588 C C . SER A 1 78 ? 17.349 -15.513 -8.188 1.00 73.88 78 SER A C 1
ATOM 590 O O . SER A 1 78 ? 17.484 -14.465 -7.557 1.00 73.88 78 SER A O 1
ATOM 592 N N . THR A 1 79 ? 16.306 -16.325 -8.008 1.00 77.31 79 THR A N 1
ATOM 593 C CA . THR A 1 79 ? 15.161 -16.056 -7.134 1.00 77.31 79 THR A CA 1
ATOM 594 C C . THR A 1 79 ? 15.578 -15.926 -5.668 1.00 77.31 79 THR A C 1
ATOM 596 O O . THR A 1 79 ? 15.053 -15.076 -4.948 1.00 77.31 79 THR A O 1
ATOM 599 N N . MET A 1 80 ? 16.561 -16.714 -5.218 1.00 81.56 80 MET A N 1
ATOM 600 C CA . MET A 1 80 ? 17.056 -16.671 -3.834 1.00 81.56 80 MET A CA 1
ATOM 601 C C . MET A 1 80 ? 17.686 -15.323 -3.463 1.00 81.56 80 MET A C 1
ATOM 603 O O . MET A 1 80 ? 17.650 -14.937 -2.295 1.00 81.56 80 MET A O 1
ATOM 607 N N . ASN A 1 81 ? 18.189 -14.561 -4.441 1.00 87.06 81 ASN A N 1
ATOM 608 C CA . ASN A 1 81 ? 18.735 -13.223 -4.195 1.00 87.06 81 ASN A CA 1
ATOM 609 C C . ASN A 1 81 ? 17.663 -12.216 -3.747 1.00 87.06 81 ASN A C 1
ATOM 611 O O . ASN A 1 81 ? 17.998 -11.202 -3.140 1.00 87.06 81 ASN A O 1
ATOM 615 N N . TYR A 1 82 ? 16.382 -12.501 -3.999 1.00 88.88 82 TYR A N 1
ATOM 616 C CA . TYR A 1 82 ? 15.265 -11.664 -3.559 1.00 88.88 82 TYR A CA 1
ATOM 617 C C . TYR A 1 82 ? 14.793 -11.979 -2.134 1.00 88.88 82 TYR A C 1
ATOM 619 O O . TYR A 1 82 ? 13.980 -11.233 -1.594 1.00 88.88 82 TYR A O 1
ATOM 627 N N . TYR A 1 83 ? 15.298 -13.037 -1.486 1.00 90.19 83 TYR A N 1
ATOM 628 C CA . TYR A 1 83 ? 14.865 -13.415 -0.135 1.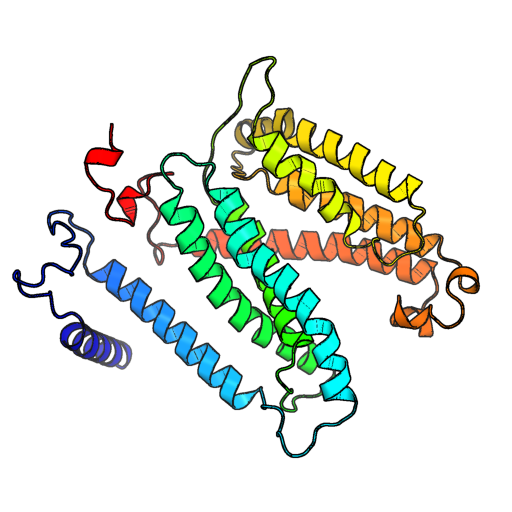00 90.19 83 TYR A CA 1
ATOM 629 C C . TYR A 1 83 ? 15.061 -12.314 0.925 1.00 90.19 83 TYR A C 1
ATOM 631 O O . TYR A 1 83 ? 14.142 -12.103 1.718 1.00 90.19 83 TYR A O 1
ATOM 639 N N . PRO A 1 84 ? 16.189 -11.569 0.960 1.00 95.06 84 PRO A N 1
ATOM 640 C CA . PRO A 1 84 ? 16.342 -10.464 1.906 1.00 95.06 84 PRO A CA 1
ATOM 641 C C . PRO A 1 84 ? 15.292 -9.370 1.687 1.00 95.06 84 PRO A C 1
ATOM 643 O O . PRO A 1 84 ? 14.649 -8.941 2.638 1.00 95.06 84 PRO A O 1
ATOM 646 N N . MET A 1 85 ? 15.044 -9.001 0.426 1.00 93.38 85 MET A N 1
ATOM 647 C CA . MET A 1 85 ? 14.007 -8.027 0.074 1.00 93.38 85 MET A CA 1
ATOM 648 C C . MET A 1 85 ? 12.619 -8.511 0.499 1.00 93.38 85 MET A C 1
ATOM 650 O O . MET A 1 85 ? 11.849 -7.734 1.055 1.00 93.38 85 MET A O 1
ATOM 654 N N . TYR A 1 86 ? 12.309 -9.790 0.276 1.00 93.38 86 TYR A N 1
ATOM 655 C CA . TYR A 1 86 ? 11.073 -10.393 0.766 1.00 93.38 86 TYR A CA 1
ATOM 656 C C . TYR A 1 86 ? 10.932 -10.224 2.277 1.00 93.38 86 TYR A C 1
ATOM 658 O O . TYR A 1 86 ? 9.907 -9.730 2.729 1.00 93.38 86 TYR A O 1
ATOM 666 N N . MET A 1 87 ? 11.968 -10.542 3.052 1.00 96.12 87 MET A N 1
ATOM 667 C CA . MET A 1 87 ? 11.923 -10.395 4.507 1.00 96.12 87 MET A CA 1
ATOM 668 C C . MET A 1 87 ? 11.746 -8.947 4.962 1.00 96.12 87 MET A C 1
ATOM 670 O O . MET A 1 87 ? 10.957 -8.694 5.872 1.00 96.12 87 MET A O 1
ATOM 674 N N . ASP A 1 88 ? 12.418 -7.995 4.317 1.00 95.88 88 ASP A N 1
ATOM 675 C CA . ASP A 1 88 ? 12.281 -6.574 4.641 1.00 95.88 88 ASP A CA 1
ATOM 676 C C . ASP A 1 88 ? 10.842 -6.084 4.403 1.00 95.88 88 ASP A C 1
ATOM 678 O O . ASP A 1 88 ? 10.249 -5.421 5.263 1.00 95.88 88 ASP A O 1
ATOM 682 N N . VAL A 1 89 ? 10.243 -6.460 3.265 1.00 94.94 89 VAL A N 1
ATOM 683 C CA . VAL A 1 89 ? 8.846 -6.129 2.951 1.00 94.94 89 VAL A CA 1
ATOM 684 C C . VAL A 1 89 ? 7.901 -6.840 3.924 1.00 94.94 89 VAL A C 1
ATOM 686 O O . VAL A 1 89 ? 7.009 -6.202 4.481 1.00 94.94 89 VAL A O 1
ATOM 689 N N . HIS A 1 90 ? 8.125 -8.120 4.211 1.00 96.44 90 HIS A N 1
ATOM 690 C CA . HIS A 1 90 ? 7.293 -8.898 5.124 1.00 96.44 90 HIS A CA 1
ATOM 691 C C . HIS A 1 90 ? 7.286 -8.292 6.537 1.00 96.44 90 HIS A C 1
ATOM 693 O O . HIS A 1 90 ? 6.232 -8.090 7.142 1.00 96.44 90 HIS A O 1
ATOM 699 N N . VAL A 1 91 ? 8.450 -7.893 7.060 1.00 97.06 91 VAL A N 1
ATOM 700 C CA . VAL A 1 91 ? 8.549 -7.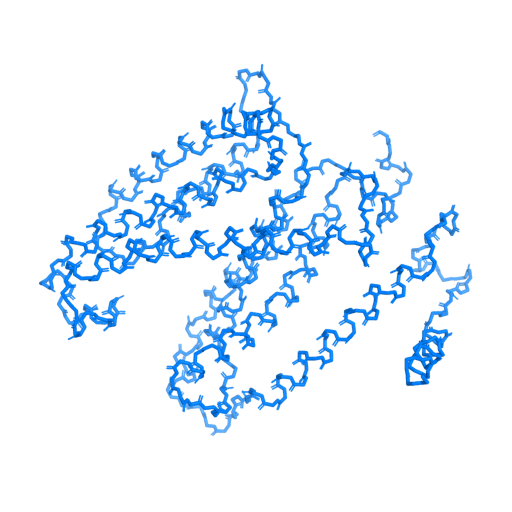205 8.357 1.00 97.06 91 VAL A CA 1
ATOM 701 C C . VAL A 1 91 ? 7.801 -5.869 8.335 1.00 97.06 91 VAL A C 1
ATOM 703 O O . VAL A 1 91 ? 7.116 -5.542 9.306 1.00 97.06 91 VAL A O 1
ATOM 706 N N . MET A 1 92 ? 7.859 -5.114 7.235 1.00 95.25 92 MET A N 1
ATOM 707 C CA . MET A 1 92 ? 7.079 -3.881 7.086 1.00 95.25 92 MET A CA 1
ATOM 708 C C . MET A 1 92 ? 5.560 -4.141 7.144 1.00 95.25 92 MET A C 1
ATOM 710 O O . MET A 1 92 ? 4.842 -3.367 7.777 1.00 95.25 92 MET A O 1
ATOM 714 N N . ILE A 1 93 ? 5.067 -5.230 6.543 1.00 95.06 93 ILE A N 1
ATOM 715 C CA . ILE A 1 93 ? 3.642 -5.606 6.554 1.00 95.06 93 ILE A CA 1
ATOM 716 C C . ILE A 1 93 ? 3.166 -5.993 7.960 1.00 95.06 93 ILE A C 1
ATOM 718 O O . ILE A 1 93 ? 2.174 -5.457 8.462 1.00 95.06 93 ILE A O 1
ATOM 722 N N . TYR A 1 94 ? 3.872 -6.903 8.627 1.00 94.00 94 TYR A N 1
ATOM 723 C CA . TYR A 1 94 ? 3.409 -7.439 9.907 1.00 94.00 94 TYR A CA 1
ATOM 724 C C . TYR A 1 94 ? 3.787 -6.533 11.080 1.00 94.00 94 TYR A C 1
ATOM 726 O O . TYR A 1 94 ? 2.928 -6.157 11.876 1.00 94.00 94 TYR A O 1
ATOM 734 N N . ILE A 1 95 ? 5.056 -6.141 11.183 1.00 94.06 95 ILE A N 1
ATOM 735 C CA . ILE A 1 95 ? 5.550 -5.339 12.307 1.00 94.06 95 ILE A CA 1
ATOM 736 C C . ILE A 1 95 ? 5.372 -3.847 12.033 1.00 94.06 95 ILE A C 1
ATOM 738 O O . ILE A 1 95 ? 4.872 -3.137 12.901 1.00 94.06 95 ILE A O 1
ATOM 742 N N . GLY A 1 96 ? 5.729 -3.377 10.834 1.00 92.50 96 GLY A N 1
ATOM 743 C CA . GLY A 1 96 ? 5.647 -1.962 10.461 1.00 92.50 96 GLY A CA 1
ATOM 744 C C . GLY A 1 96 ? 4.229 -1.403 10.596 1.00 92.50 96 GLY A C 1
ATOM 745 O O . GLY A 1 96 ? 3.968 -0.624 11.511 1.00 92.50 96 GLY A O 1
ATOM 746 N N . PHE A 1 97 ? 3.298 -1.830 9.735 1.00 87.88 97 PHE A N 1
ATOM 747 C CA . PHE A 1 97 ? 1.895 -1.396 9.813 1.00 87.88 97 PHE A CA 1
ATOM 748 C C . PHE A 1 97 ? 1.247 -1.777 11.150 1.00 87.88 97 PHE A C 1
ATOM 750 O O . PHE A 1 97 ? 0.598 -0.934 11.772 1.00 87.88 97 PHE A O 1
ATOM 757 N N . GLY A 1 98 ? 1.469 -3.006 11.629 1.00 87.00 98 GLY A N 1
ATOM 758 C CA . GLY A 1 98 ? 0.871 -3.505 12.869 1.00 87.00 98 GLY A CA 1
ATOM 759 C C . GLY A 1 98 ? 1.156 -2.607 14.071 1.00 87.00 98 GLY A C 1
ATOM 760 O O . GLY A 1 98 ? 0.222 -2.180 14.749 1.00 87.00 98 GLY A O 1
ATOM 761 N N . PHE A 1 99 ? 2.424 -2.256 14.306 1.00 89.50 99 PHE A N 1
ATOM 762 C CA . PHE A 1 99 ? 2.795 -1.393 15.430 1.00 89.50 99 PHE A CA 1
ATOM 763 C C . PHE A 1 99 ? 2.577 0.093 15.155 1.00 89.50 99 PHE A C 1
ATOM 765 O O . PHE A 1 99 ? 2.264 0.821 16.099 1.00 89.50 99 PHE A O 1
ATOM 772 N N . LEU A 1 100 ? 2.653 0.553 13.903 1.00 85.25 100 LEU A N 1
ATOM 773 C CA . LEU A 1 100 ? 2.341 1.944 13.559 1.00 85.25 100 LEU A CA 1
ATOM 774 C C . LEU A 1 100 ? 0.926 2.341 14.010 1.00 85.25 100 LEU A C 1
ATOM 776 O O . LEU A 1 100 ? 0.712 3.465 14.450 1.00 85.25 100 LEU A O 1
ATOM 780 N N . MET A 1 101 ? -0.027 1.406 13.974 1.00 81.75 101 MET A N 1
ATOM 781 C CA . MET A 1 101 ? -1.428 1.636 14.349 1.00 81.75 101 MET A CA 1
ATOM 782 C C . MET A 1 101 ? -1.697 1.522 15.865 1.00 81.75 101 MET A C 1
ATOM 784 O O . MET A 1 101 ? -2.788 1.860 16.325 1.00 81.75 101 MET A O 1
ATOM 788 N N . THR A 1 102 ? -0.710 1.118 16.676 1.00 85.38 102 THR A N 1
ATOM 789 C CA . THR A 1 102 ? -0.870 0.949 18.140 1.00 85.38 102 THR A CA 1
ATOM 790 C C . THR A 1 102 ? -0.869 2.253 18.938 1.00 85.38 102 THR A C 1
ATOM 792 O O . THR A 1 102 ? -1.035 2.230 20.156 1.00 85.38 102 THR A O 1
ATOM 795 N N . PHE A 1 103 ? -0.743 3.409 18.277 1.00 78.75 103 PHE A N 1
ATOM 796 C CA . PHE A 1 103 ? -0.814 4.717 18.940 1.00 78.75 103 PHE A CA 1
ATOM 797 C C . PHE A 1 103 ? -2.179 4.983 19.611 1.00 78.75 103 PHE A C 1
ATOM 799 O O . PHE A 1 103 ? -2.294 5.850 20.482 1.00 78.75 103 PHE A O 1
ATOM 806 N N . LEU A 1 104 ? -3.222 4.238 19.229 1.00 76.12 104 LEU A N 1
ATOM 807 C CA . LEU A 1 104 ? -4.539 4.285 19.857 1.00 76.12 104 LEU A CA 1
ATOM 808 C C . LEU A 1 104 ? -4.515 3.588 21.224 1.00 76.12 104 LEU A C 1
ATOM 810 O O . LEU A 1 104 ? -4.513 2.364 21.319 1.00 76.12 104 LEU A O 1
ATOM 814 N N . ARG A 1 105 ? -4.583 4.390 22.295 1.00 78.88 105 ARG A N 1
ATOM 815 C CA . ARG A 1 105 ? -4.417 3.949 23.695 1.00 78.88 105 ARG A CA 1
ATOM 816 C C . ARG A 1 105 ? -5.231 2.712 24.099 1.00 78.88 105 ARG A C 1
ATOM 818 O O . ARG A 1 105 ? -4.751 1.921 24.896 1.00 78.88 105 ARG A O 1
ATOM 825 N N . LYS A 1 106 ? -6.469 2.594 23.615 1.00 81.06 106 LYS A N 1
ATOM 826 C CA . LYS A 1 106 ? -7.420 1.528 23.975 1.00 81.06 106 LYS A CA 1
ATOM 827 C C . LYS A 1 106 ? -7.712 0.559 22.821 1.00 81.06 106 LYS A C 1
ATOM 829 O O . LYS A 1 106 ? -8.689 -0.171 22.884 1.00 81.06 106 LYS A O 1
ATOM 834 N N . TYR A 1 107 ? -6.928 0.608 21.747 1.00 81.56 107 TYR A N 1
ATOM 835 C CA . TYR A 1 107 ? -7.183 -0.174 20.535 1.00 81.56 107 TYR A CA 1
ATOM 836 C C . TYR A 1 107 ? -5.924 -0.896 20.029 1.00 81.56 107 TYR A C 1
ATOM 838 O O . TYR A 1 107 ? -5.832 -1.286 18.867 1.00 81.56 107 TYR A O 1
ATOM 846 N N . SER A 1 108 ? -4.896 -1.017 20.868 1.00 85.69 108 SER A N 1
ATOM 847 C CA . SER A 1 108 ? -3.607 -1.572 20.461 1.00 85.69 108 SER A CA 1
ATOM 848 C C . SER A 1 108 ? -3.692 -3.074 20.182 1.00 85.69 108 SER A C 1
ATOM 850 O O . SER A 1 108 ? -3.044 -3.545 19.245 1.00 85.69 108 SER A O 1
ATOM 852 N N . MET A 1 109 ? -4.528 -3.823 20.915 1.00 85.06 109 MET A N 1
ATOM 853 C CA . MET A 1 109 ? -4.711 -5.259 20.679 1.00 85.06 109 MET A CA 1
ATOM 854 C C . MET A 1 109 ? -5.428 -5.505 19.355 1.00 85.06 109 MET A C 1
ATOM 856 O O . MET A 1 109 ? -4.973 -6.319 18.547 1.00 85.06 109 MET A O 1
ATOM 860 N N . SER A 1 110 ? -6.511 -4.770 19.095 1.00 84.00 110 SER A N 1
ATOM 861 C CA . SER A 1 110 ? -7.253 -4.842 17.837 1.00 84.00 110 SER A CA 1
ATOM 862 C C . SER A 1 110 ? -6.402 -4.376 16.662 1.00 84.00 110 SER A C 1
ATOM 864 O O . SER A 1 110 ? -6.439 -5.013 15.615 1.00 84.00 110 SER A O 1
ATOM 866 N N . ALA A 1 111 ? -5.599 -3.318 16.818 1.00 84.56 111 ALA A N 1
ATOM 867 C CA . ALA A 1 111 ? -4.714 -2.830 15.761 1.00 84.56 111 ALA A CA 1
ATOM 868 C C . ALA A 1 111 ? -3.745 -3.918 15.269 1.00 84.56 111 ALA A C 1
ATOM 870 O O . ALA A 1 111 ? -3.704 -4.193 14.072 1.00 84.56 111 ALA A O 1
ATOM 871 N N . VAL A 1 112 ? -3.016 -4.584 16.173 1.00 90.19 112 VAL A N 1
ATOM 872 C CA . VAL A 1 112 ? -2.025 -5.611 15.792 1.00 90.19 112 VAL A CA 1
ATOM 873 C C . VAL A 1 112 ? -2.694 -6.899 15.312 1.00 90.19 112 VAL A C 1
ATOM 875 O O . VAL A 1 112 ? -2.314 -7.450 14.280 1.00 90.19 112 VAL A O 1
ATOM 878 N N . SER A 1 113 ? -3.701 -7.390 16.035 1.00 88.88 113 SER A N 1
ATOM 879 C CA . SER A 1 113 ? -4.355 -8.665 15.709 1.00 88.88 113 SER A CA 1
ATOM 880 C C . SER A 1 113 ? -5.127 -8.608 14.390 1.00 88.88 113 SER A C 1
ATOM 882 O O . SER A 1 113 ? -4.988 -9.505 13.558 1.00 88.88 113 SER A O 1
ATOM 884 N N . LEU A 1 114 ? -5.891 -7.537 14.150 1.00 87.44 114 LEU A N 1
ATOM 885 C CA . LEU A 1 114 ? -6.594 -7.349 12.884 1.00 87.44 114 LEU A CA 1
ATOM 886 C C . LEU A 1 114 ? -5.610 -7.075 11.747 1.00 87.44 114 LEU A C 1
ATOM 888 O O . LEU A 1 114 ? -5.851 -7.557 10.645 1.00 87.44 114 LEU A O 1
ATOM 892 N N . ASN A 1 115 ? -4.486 -6.388 12.002 1.00 91.50 115 ASN A N 1
ATOM 893 C CA . ASN A 1 115 ? -3.409 -6.263 11.017 1.00 91.50 115 ASN A CA 1
ATOM 894 C C . ASN A 1 115 ? -2.906 -7.640 10.579 1.00 91.50 115 ASN A C 1
ATOM 896 O O . ASN A 1 115 ? -2.850 -7.902 9.386 1.00 91.50 115 ASN A O 1
ATOM 900 N N . PHE A 1 116 ? -2.604 -8.542 11.518 1.00 92.81 116 PHE A N 1
ATOM 901 C CA . PHE A 1 116 ? -2.142 -9.893 11.184 1.00 92.81 116 PHE A CA 1
ATOM 902 C C . PHE A 1 116 ? -3.180 -10.688 10.393 1.00 92.81 116 PHE A C 1
ATOM 904 O O . PHE A 1 116 ? -2.837 -11.289 9.377 1.00 92.81 116 PHE A O 1
ATOM 911 N N . VAL A 1 117 ? -4.448 -10.662 10.812 1.00 90.81 117 VAL A N 1
ATOM 912 C CA . VAL A 1 117 ? -5.520 -11.371 10.097 1.00 90.81 117 VAL A CA 1
ATOM 913 C C . VAL A 1 117 ? -5.687 -10.814 8.683 1.00 90.81 117 VAL A C 1
ATOM 915 O O . VAL A 1 117 ? -5.669 -11.572 7.717 1.00 90.81 117 VAL A O 1
ATOM 918 N N . VAL A 1 118 ? -5.809 -9.493 8.536 1.00 91.25 118 VAL A N 1
ATOM 919 C CA . VAL A 1 118 ? -5.984 -8.854 7.225 1.00 91.25 118 VAL A CA 1
ATOM 920 C C . VAL A 1 118 ? -4.754 -9.069 6.343 1.00 91.25 118 VAL A C 1
ATOM 922 O O . VAL A 1 118 ? -4.923 -9.350 5.158 1.00 91.25 118 VAL A O 1
ATOM 925 N N . ALA A 1 119 ? -3.543 -8.998 6.898 1.00 93.75 119 ALA A N 1
ATOM 926 C CA . ALA A 1 119 ? -2.298 -9.220 6.169 1.00 93.75 119 ALA A CA 1
ATOM 927 C C . ALA A 1 119 ? -2.226 -10.633 5.582 1.00 93.75 119 ALA A C 1
ATOM 929 O O . ALA A 1 119 ? -2.026 -10.764 4.378 1.00 93.75 119 ALA A O 1
ATOM 930 N N . VAL A 1 120 ? -2.465 -11.679 6.384 1.00 94.75 120 VAL A N 1
ATOM 931 C CA . VAL A 1 120 ? -2.404 -13.074 5.910 1.00 94.75 120 VAL A CA 1
ATOM 932 C C . VAL A 1 120 ? -3.436 -13.331 4.813 1.00 94.75 120 VAL A C 1
ATOM 934 O O . VAL A 1 120 ? -3.101 -13.896 3.772 1.00 94.75 120 VAL A O 1
ATOM 937 N N . LEU A 1 121 ? -4.681 -12.886 5.014 1.00 94.44 121 LEU A N 1
ATOM 938 C CA . LEU A 1 121 ? -5.748 -13.085 4.029 1.00 94.44 121 LEU A CA 1
ATOM 939 C C . LEU A 1 121 ? -5.456 -12.325 2.726 1.00 94.44 121 LEU A C 1
ATOM 941 O O . LEU A 1 121 ? -5.656 -12.855 1.633 1.00 94.44 121 LEU A O 1
ATOM 945 N N . SER A 1 122 ? -4.951 -11.095 2.838 1.00 95.00 122 SER A N 1
ATOM 946 C CA . SER A 1 122 ? -4.640 -10.247 1.682 1.00 95.00 122 SER A CA 1
ATOM 947 C C . SER A 1 122 ? -3.405 -10.720 0.927 1.00 95.00 122 SER A C 1
ATOM 949 O O . SER A 1 122 ? -3.387 -10.621 -0.294 1.00 95.00 122 SER A O 1
ATOM 951 N N . LEU A 1 123 ? -2.402 -11.261 1.622 1.00 95.38 123 LEU A N 1
ATOM 952 C CA . LEU A 1 123 ? -1.206 -11.840 1.013 1.00 95.38 123 LEU A CA 1
ATOM 953 C C . LEU A 1 123 ? -1.595 -13.024 0.127 1.00 95.38 123 LEU A C 1
ATOM 955 O O . LEU A 1 123 ? -1.279 -13.032 -1.062 1.00 95.38 123 LEU A O 1
ATOM 959 N N . GLN A 1 124 ? -2.335 -13.992 0.678 1.00 95.12 124 GLN A N 1
ATOM 960 C CA . GLN A 1 124 ? -2.772 -15.174 -0.068 1.00 95.12 124 GLN A CA 1
ATOM 961 C C . GLN A 1 124 ? -3.623 -14.794 -1.285 1.00 95.12 124 GLN A C 1
ATOM 963 O O . GLN A 1 124 ? -3.368 -15.236 -2.406 1.00 95.12 124 GLN A O 1
ATOM 968 N N . TRP A 1 125 ? -4.617 -13.929 -1.075 1.00 95.00 125 TRP A N 1
ATOM 969 C CA . TRP A 1 125 ? -5.493 -13.478 -2.151 1.00 95.00 125 TRP A CA 1
ATOM 970 C C . TRP A 1 125 ? -4.762 -12.630 -3.190 1.00 95.00 125 TRP A C 1
ATOM 972 O O . TRP A 1 125 ? -5.015 -12.765 -4.385 1.00 95.00 125 TRP A O 1
ATOM 982 N N . GLY A 1 126 ? -3.821 -11.797 -2.751 1.00 93.12 126 GLY A N 1
ATOM 983 C CA . GLY A 1 126 ? -2.963 -10.990 -3.607 1.00 93.12 126 GLY A CA 1
ATOM 984 C C . GLY A 1 126 ? -2.131 -11.850 -4.549 1.00 93.12 126 GLY A C 1
ATOM 985 O O . GLY A 1 126 ? -2.141 -11.606 -5.752 1.00 93.12 126 GLY A O 1
ATOM 986 N N . ILE A 1 127 ? -1.495 -12.908 -4.034 1.00 93.31 127 ILE A N 1
ATOM 987 C CA . ILE A 1 127 ? -0.742 -13.873 -4.852 1.00 93.31 127 ILE A CA 1
ATOM 988 C C . ILE A 1 127 ? -1.631 -14.476 -5.947 1.00 93.31 127 ILE A C 1
ATOM 990 O O . ILE A 1 127 ? -1.237 -14.498 -7.117 1.00 93.31 127 ILE A O 1
ATOM 994 N N . ILE A 1 128 ? -2.840 -14.919 -5.586 1.00 92.62 128 ILE A N 1
ATOM 995 C CA . ILE A 1 128 ? -3.796 -15.526 -6.521 1.00 92.62 128 ILE A CA 1
ATOM 996 C C . ILE A 1 128 ? -4.221 -14.509 -7.588 1.00 92.62 128 ILE A C 1
ATOM 998 O O . ILE A 1 128 ? -4.043 -14.754 -8.780 1.00 92.62 128 ILE A O 1
ATOM 1002 N N . VAL A 1 129 ? -4.744 -13.350 -7.180 1.00 91.69 129 VAL A N 1
ATOM 1003 C CA . VAL A 1 129 ? -5.318 -12.358 -8.102 1.00 91.69 129 VAL A CA 1
ATOM 1004 C C . VAL A 1 129 ? -4.257 -11.741 -9.006 1.00 91.69 129 VAL A C 1
ATOM 1006 O O . VAL A 1 129 ? -4.501 -11.600 -10.202 1.00 91.69 129 VAL A O 1
ATOM 1009 N N . VAL A 1 130 ? -3.074 -11.408 -8.482 1.00 88.56 130 VAL A N 1
ATOM 1010 C CA . VAL A 1 130 ? -1.976 -10.851 -9.292 1.00 88.56 130 VAL A CA 1
ATOM 1011 C C . VAL A 1 130 ? -1.490 -11.875 -10.314 1.00 88.56 130 VAL A C 1
ATOM 1013 O O . VAL A 1 130 ? -1.235 -11.524 -11.466 1.00 88.56 130 VAL A O 1
ATOM 1016 N N . THR A 1 131 ? -1.386 -13.148 -9.932 1.00 86.69 131 THR A N 1
ATOM 1017 C CA . THR A 1 131 ? -0.991 -14.213 -10.863 1.00 86.69 131 THR A CA 1
ATOM 1018 C C . THR A 1 131 ? -2.037 -14.406 -11.955 1.00 86.69 131 THR A C 1
ATOM 1020 O O . THR A 1 131 ? -1.694 -14.391 -13.136 1.00 86.69 131 THR A O 1
ATOM 1023 N N . MET A 1 132 ? -3.315 -14.491 -11.582 1.00 85.62 132 MET A N 1
ATOM 1024 C CA . MET A 1 132 ? -4.411 -14.633 -12.539 1.00 85.62 132 MET A CA 1
ATOM 1025 C C . MET A 1 132 ? -4.522 -13.426 -13.476 1.00 85.62 132 MET A C 1
ATOM 1027 O O . MET A 1 132 ? -4.752 -13.600 -14.668 1.00 85.62 132 MET A O 1
ATOM 1031 N N . ALA A 1 133 ? -4.324 -12.204 -12.976 1.00 86.12 133 ALA A N 1
ATOM 1032 C CA . ALA A 1 133 ? -4.342 -11.001 -13.804 1.00 86.12 133 ALA A CA 1
ATOM 1033 C C . ALA A 1 133 ? -3.237 -11.026 -14.875 1.00 86.12 133 ALA A C 1
ATOM 1035 O O . ALA A 1 133 ? -3.506 -10.707 -16.032 1.00 86.12 133 ALA A O 1
ATOM 1036 N N . HIS A 1 134 ? -2.022 -11.461 -14.521 1.00 82.12 134 HIS A N 1
ATOM 1037 C CA . HIS A 1 134 ? -0.937 -11.633 -15.492 1.00 82.12 134 HIS A CA 1
ATOM 1038 C C . HIS A 1 134 ? -1.223 -12.749 -16.505 1.00 82.12 134 HIS A C 1
ATOM 1040 O O . HIS A 1 134 ? -0.959 -12.568 -17.690 1.00 82.12 134 HIS A O 1
ATOM 1046 N N . GLN A 1 135 ? -1.796 -13.874 -16.067 1.00 82.69 135 GLN A N 1
ATOM 1047 C CA . GLN A 1 135 ? -2.189 -14.978 -16.953 1.00 82.69 135 GLN A CA 1
ATOM 1048 C C . GLN A 1 135 ? -3.259 -14.548 -17.965 1.00 82.69 135 GLN A C 1
ATOM 1050 O O . GLN A 1 135 ? -3.140 -14.841 -19.152 1.00 82.69 135 GLN A O 1
ATOM 1055 N N . ILE A 1 136 ? -4.273 -13.800 -17.511 1.00 81.62 136 ILE A N 1
ATOM 1056 C CA . ILE A 1 136 ? -5.330 -13.247 -18.370 1.00 81.62 136 ILE A CA 1
ATOM 1057 C C . ILE A 1 136 ? -4.754 -12.226 -19.356 1.00 81.62 136 ILE A C 1
ATOM 1059 O O . ILE A 1 136 ? -5.135 -12.227 -20.518 1.00 81.62 136 ILE A O 1
ATOM 1063 N N . GLY A 1 137 ? -3.844 -11.354 -18.911 1.00 78.25 137 GLY A N 1
ATOM 1064 C CA . GLY A 1 137 ? -3.228 -10.350 -19.782 1.00 78.25 137 GLY A CA 1
ATOM 1065 C C . GLY A 1 137 ? -2.264 -10.927 -20.824 1.00 78.25 137 GLY A C 1
ATOM 1066 O O . GLY A 1 137 ? -2.006 -10.270 -21.829 1.00 78.25 137 GLY A O 1
ATOM 1067 N N . GLY A 1 138 ? -1.726 -12.125 -20.582 1.00 74.38 138 GLY A N 1
ATOM 1068 C CA . GLY A 1 138 ? -0.772 -12.801 -21.461 1.00 74.38 138 GLY A CA 1
ATOM 1069 C C . GLY A 1 138 ? -1.342 -13.961 -22.279 1.00 74.38 138 GLY A C 1
ATOM 1070 O O . GLY A 1 138 ? -0.556 -14.638 -22.927 1.00 74.38 138 GLY A O 1
ATOM 1071 N N . ASP A 1 139 ? -2.652 -14.236 -22.225 1.00 75.31 139 ASP A N 1
ATOM 1072 C CA . ASP A 1 139 ? -3.304 -15.404 -22.857 1.00 75.31 139 ASP A CA 1
ATOM 1073 C C . ASP A 1 139 ? -2.652 -16.768 -22.512 1.00 75.31 139 ASP A C 1
ATOM 1075 O O . ASP A 1 139 ? -2.750 -17.751 -23.254 1.00 75.31 139 ASP A O 1
ATOM 1079 N N . HIS A 1 140 ? -2.004 -16.861 -21.348 1.00 73.50 140 HIS A N 1
ATOM 1080 C CA . HIS A 1 140 ? -1.315 -18.062 -20.876 1.00 73.50 140 HIS A CA 1
ATOM 1081 C C . HIS A 1 140 ? -1.877 -18.497 -19.519 1.00 73.50 140 HIS A C 1
ATOM 1083 O O . HIS A 1 140 ? -1.615 -17.871 -18.498 1.00 73.50 140 HIS A O 1
ATOM 1089 N N . TYR A 1 141 ? -2.625 -19.605 -19.502 1.00 72.56 141 TYR A N 1
ATOM 1090 C CA . TYR A 1 141 ? -3.316 -20.134 -18.312 1.00 72.56 141 TYR A CA 1
ATOM 1091 C C . TYR A 1 141 ? -2.605 -21.327 -17.662 1.00 72.56 141 TYR A C 1
ATOM 1093 O O . TYR A 1 141 ? -3.231 -22.143 -16.987 1.00 72.56 141 TYR A O 1
ATOM 1101 N N . THR A 1 142 ? -1.307 -21.480 -17.907 1.00 75.25 142 THR A N 1
ATOM 1102 C CA . THR A 1 142 ? -0.519 -22.556 -17.302 1.00 75.25 142 THR A CA 1
ATOM 1103 C C . THR A 1 142 ? -0.302 -22.295 -15.820 1.00 75.25 142 THR A C 1
ATOM 1105 O O . THR A 1 142 ? -0.249 -21.143 -15.384 1.00 75.25 142 THR A O 1
ATOM 1108 N N . THR A 1 143 ? -0.131 -23.369 -15.057 1.00 74.50 143 THR A N 1
ATOM 1109 C CA . THR A 1 143 ? 0.310 -23.308 -13.664 1.00 74.50 143 THR A CA 1
ATOM 1110 C C . THR A 1 143 ? 1.575 -22.458 -13.537 1.00 74.50 143 THR A C 1
ATOM 1112 O O . THR A 1 143 ? 2.432 -22.445 -14.427 1.00 74.50 143 THR A O 1
ATOM 1115 N N . LYS A 1 144 ? 1.671 -21.692 -12.447 1.00 79.75 144 LYS A N 1
ATOM 1116 C CA . LYS A 1 144 ? 2.820 -20.829 -12.165 1.00 79.75 144 LYS A CA 1
ATOM 1117 C C . LYS A 1 144 ? 3.601 -21.368 -10.973 1.00 79.75 144 LYS A C 1
ATOM 1119 O O . LYS A 1 144 ? 3.020 -21.779 -9.972 1.00 79.75 144 LYS A O 1
ATOM 1124 N N . LEU A 1 145 ? 4.924 -21.326 -11.065 1.00 82.12 145 LEU A N 1
ATOM 1125 C CA . LEU A 1 145 ? 5.791 -21.634 -9.937 1.00 82.12 145 LEU A CA 1
ATOM 1126 C C . LEU A 1 145 ? 5.586 -20.603 -8.821 1.00 82.12 145 LEU A C 1
ATOM 1128 O O . LEU A 1 145 ? 5.641 -19.398 -9.076 1.00 82.12 145 LEU A O 1
ATOM 1132 N N . LEU A 1 146 ? 5.365 -21.062 -7.590 1.00 84.62 146 LEU A N 1
ATOM 1133 C CA . LEU A 1 146 ? 5.350 -20.167 -6.436 1.00 84.62 146 LEU A CA 1
ATOM 1134 C C . LEU A 1 146 ? 6.792 -19.832 -6.028 1.00 84.62 146 LEU A C 1
ATOM 1136 O O . LEU A 1 146 ? 7.468 -20.630 -5.379 1.00 84.62 146 LEU A O 1
ATOM 1140 N N . ASP A 1 147 ? 7.254 -18.651 -6.432 1.00 85.50 147 ASP A N 1
ATOM 1141 C CA . ASP A 1 147 ? 8.602 -18.136 -6.197 1.00 85.50 147 ASP A CA 1
ATOM 1142 C C . ASP A 1 147 ? 8.615 -16.903 -5.269 1.00 85.50 147 ASP A C 1
ATOM 1144 O O . ASP A 1 147 ? 7.575 -16.326 -4.930 1.00 85.50 147 ASP A O 1
ATOM 1148 N N . ILE A 1 148 ? 9.811 -16.486 -4.836 1.00 89.12 148 ILE A N 1
ATOM 1149 C CA . ILE A 1 148 ? 9.977 -15.359 -3.902 1.00 89.12 148 ILE A CA 1
ATOM 1150 C C . ILE A 1 148 ? 9.422 -14.040 -4.481 1.00 89.12 148 ILE A C 1
ATOM 1152 O O . ILE A 1 148 ? 8.687 -13.361 -3.765 1.00 89.12 148 ILE A O 1
ATOM 1156 N N . PRO A 1 149 ? 9.679 -13.657 -5.750 1.00 88.38 149 PRO A N 1
ATOM 1157 C CA . PRO A 1 149 ? 9.057 -12.482 -6.360 1.00 88.38 149 PRO A CA 1
ATOM 1158 C C . PRO A 1 149 ? 7.525 -12.508 -6.335 1.00 88.38 149 PRO A C 1
ATOM 1160 O O . PRO A 1 149 ? 6.895 -11.479 -6.086 1.00 88.38 149 PRO A O 1
ATOM 1163 N N . THR A 1 150 ? 6.901 -13.670 -6.553 1.00 89.38 150 THR A N 1
ATOM 1164 C CA . THR A 1 150 ? 5.442 -13.802 -6.445 1.00 89.38 150 THR A CA 1
ATOM 1165 C C . THR A 1 150 ? 4.969 -13.559 -5.010 1.00 89.38 150 THR A C 1
ATOM 1167 O O . THR A 1 150 ? 3.967 -12.870 -4.816 1.00 89.38 150 THR A O 1
ATOM 1170 N N . MET A 1 151 ? 5.711 -14.027 -4.002 1.00 90.88 151 MET A N 1
ATOM 1171 C CA . MET A 1 151 ? 5.415 -13.729 -2.594 1.00 90.88 151 MET A CA 1
ATOM 1172 C C . MET A 1 151 ? 5.578 -12.239 -2.259 1.00 90.88 151 MET A C 1
ATOM 1174 O O . MET A 1 151 ? 4.707 -11.674 -1.601 1.00 90.88 151 MET A O 1
ATOM 1178 N N . ILE A 1 152 ? 6.621 -11.578 -2.778 1.00 93.19 152 ILE A N 1
ATOM 1179 C CA . ILE A 1 152 ? 6.826 -10.123 -2.629 1.00 93.19 152 ILE A CA 1
ATOM 1180 C C . ILE A 1 152 ? 5.637 -9.343 -3.208 1.00 93.19 152 ILE A C 1
ATOM 1182 O O . ILE A 1 152 ? 5.132 -8.415 -2.577 1.00 93.19 152 ILE A O 1
ATOM 1186 N N . ASN A 1 153 ? 5.140 -9.737 -4.384 1.00 91.62 153 ASN A N 1
ATOM 1187 C CA . ASN A 1 153 ? 3.945 -9.125 -4.973 1.00 91.62 153 ASN A CA 1
ATOM 1188 C C . ASN A 1 153 ? 2.692 -9.337 -4.106 1.00 91.62 153 ASN A C 1
ATOM 1190 O O . ASN A 1 153 ? 1.850 -8.441 -4.011 1.00 91.62 153 ASN A O 1
ATOM 1194 N N . GLY A 1 154 ? 2.582 -10.495 -3.449 1.00 93.19 154 GLY A N 1
ATOM 1195 C CA . GLY A 1 154 ? 1.566 -10.761 -2.430 1.00 93.19 154 GLY A CA 1
ATOM 1196 C C . GLY A 1 154 ? 1.636 -9.783 -1.260 1.00 93.19 154 GLY A C 1
ATOM 1197 O O . GLY A 1 154 ? 0.618 -9.204 -0.880 1.00 93.19 154 GLY A O 1
ATOM 1198 N N . ASP A 1 155 ? 2.835 -9.533 -0.734 1.00 95.44 155 ASP A N 1
ATOM 1199 C CA . ASP A 1 155 ? 3.042 -8.559 0.340 1.00 95.44 155 ASP A CA 1
ATOM 1200 C C . ASP A 1 155 ? 2.745 -7.118 -0.105 1.00 95.44 155 ASP A C 1
ATOM 1202 O O . ASP A 1 155 ? 2.167 -6.349 0.663 1.00 95.44 155 ASP A O 1
ATOM 1206 N N . PHE A 1 156 ? 3.040 -6.734 -1.353 1.00 93.44 156 PHE A N 1
ATOM 1207 C CA . PHE A 1 156 ? 2.625 -5.424 -1.874 1.00 93.44 156 PHE A CA 1
ATOM 1208 C C . PHE A 1 156 ? 1.100 -5.278 -1.951 1.00 93.44 156 PHE A C 1
ATOM 1210 O O . PHE A 1 156 ? 0.566 -4.223 -1.595 1.00 93.44 156 PHE A O 1
ATOM 1217 N N . ALA A 1 157 ? 0.385 -6.333 -2.356 1.00 93.69 157 ALA A N 1
ATOM 1218 C CA . ALA A 1 157 ? -1.075 -6.348 -2.325 1.00 93.69 157 ALA A CA 1
ATOM 1219 C C . ALA A 1 157 ? -1.608 -6.240 -0.885 1.00 93.69 157 ALA A C 1
ATOM 1221 O O . ALA A 1 157 ? -2.507 -5.438 -0.623 1.00 93.69 157 ALA A O 1
ATOM 1222 N N . ALA A 1 158 ? -1.013 -6.974 0.063 1.00 94.38 158 ALA A N 1
ATOM 1223 C CA . ALA A 1 158 ? -1.340 -6.861 1.482 1.00 94.38 158 ALA A CA 1
ATOM 1224 C C . ALA A 1 158 ? -1.091 -5.440 2.010 1.00 94.38 158 ALA A C 1
ATOM 1226 O O . ALA A 1 158 ? -1.964 -4.869 2.660 1.00 94.38 158 ALA A O 1
ATOM 1227 N N . GLY A 1 159 ? 0.036 -4.822 1.651 1.00 91.94 159 GLY A N 1
ATOM 1228 C CA . GLY A 1 159 ? 0.351 -3.434 1.984 1.00 91.94 159 GLY A CA 1
ATOM 1229 C C . GLY A 1 159 ? -0.717 -2.452 1.504 1.00 91.94 159 GLY A C 1
ATOM 1230 O O . GLY A 1 159 ? -1.165 -1.612 2.282 1.00 91.94 159 GLY A O 1
ATOM 1231 N N . ALA A 1 160 ? -1.206 -2.583 0.267 1.00 91.12 160 ALA A N 1
ATOM 1232 C CA . ALA A 1 160 ? -2.285 -1.734 -0.250 1.00 91.12 160 ALA A CA 1
ATOM 1233 C C . ALA A 1 160 ? -3.598 -1.879 0.550 1.00 91.12 160 ALA A C 1
ATOM 1235 O O . ALA A 1 160 ? -4.287 -0.886 0.821 1.00 91.12 160 ALA A O 1
ATOM 1236 N N . VAL A 1 161 ? -3.934 -3.103 0.974 1.00 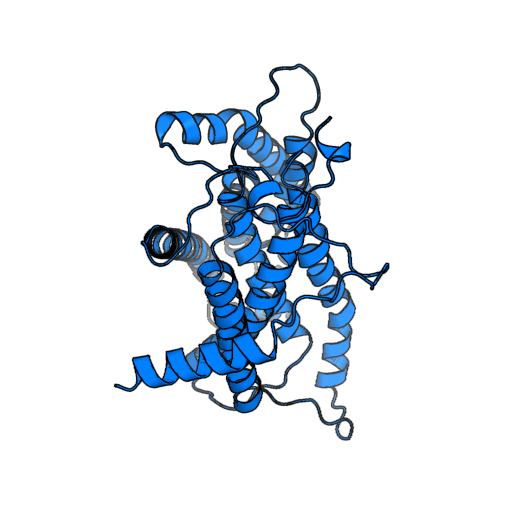91.31 161 VAL A N 1
ATOM 1237 C CA . VAL A 1 161 ? -5.101 -3.358 1.833 1.00 91.31 161 VAL A CA 1
ATOM 1238 C C . VAL A 1 161 ? -4.893 -2.770 3.229 1.00 91.31 161 VAL A C 1
ATOM 1240 O O . VAL A 1 161 ? -5.802 -2.122 3.744 1.00 91.31 161 VAL A O 1
ATOM 1243 N N . LEU A 1 162 ? -3.707 -2.915 3.825 1.00 88.94 162 LEU A N 1
ATOM 1244 C CA . LEU A 1 162 ? -3.390 -2.373 5.152 1.00 88.94 162 LEU A CA 1
ATOM 1245 C C . LEU A 1 162 ? -3.373 -0.838 5.181 1.00 88.94 162 LEU A C 1
ATOM 1247 O O . LEU A 1 162 ? -3.848 -0.235 6.141 1.00 88.94 162 LEU A O 1
ATOM 1251 N N . ILE A 1 163 ? -2.924 -0.192 4.102 1.00 87.12 163 ILE A N 1
ATOM 1252 C CA . ILE A 1 163 ? -3.052 1.262 3.926 1.00 87.12 163 ILE A CA 1
ATOM 1253 C C . ILE A 1 163 ? -4.533 1.666 3.947 1.00 87.12 163 ILE A C 1
ATOM 1255 O O . ILE A 1 163 ? -4.916 2.610 4.637 1.00 87.12 163 ILE A O 1
ATOM 1259 N N . SER A 1 164 ? -5.388 0.926 3.236 1.00 81.12 164 SER A N 1
ATOM 1260 C CA . SER A 1 164 ? -6.837 1.170 3.226 1.00 81.12 164 SER A CA 1
ATOM 1261 C C . SER A 1 164 ? -7.477 0.892 4.594 1.00 81.12 164 SER A C 1
ATOM 1263 O O . SER A 1 164 ? -8.367 1.624 5.026 1.00 81.12 164 SER A O 1
ATOM 1265 N N . PHE A 1 165 ? -6.992 -0.129 5.304 1.00 81.69 165 PHE A N 1
ATOM 1266 C CA . PHE A 1 165 ? -7.406 -0.472 6.662 1.00 81.69 165 PHE A CA 1
ATOM 1267 C C . PHE A 1 165 ? -7.089 0.662 7.648 1.00 81.69 165 PHE A C 1
ATOM 1269 O O . PHE A 1 165 ? -7.966 1.060 8.413 1.00 81.69 165 PHE A O 1
ATOM 1276 N N . GLY A 1 166 ? -5.901 1.270 7.558 1.00 67.38 166 GLY A N 1
ATOM 1277 C CA . GLY A 1 166 ? -5.509 2.437 8.355 1.00 67.38 166 GLY A CA 1
ATOM 1278 C C . GLY A 1 166 ? -6.401 3.673 8.158 1.00 67.38 166 GLY A C 1
ATOM 1279 O O . GLY A 1 166 ? -6.507 4.508 9.054 1.00 67.38 166 GLY A O 1
ATOM 1280 N N . ALA A 1 167 ? -7.091 3.802 7.018 1.00 59.12 167 ALA A N 1
ATOM 1281 C CA . ALA A 1 167 ? -7.999 4.926 6.766 1.00 59.12 167 ALA A CA 1
ATOM 1282 C C . ALA A 1 167 ? -9.329 4.791 7.532 1.00 59.12 167 ALA A C 1
ATOM 1284 O O . ALA A 1 167 ? -9.930 5.797 7.909 1.00 59.12 167 ALA A O 1
ATOM 1285 N N . VAL A 1 168 ? -9.785 3.554 7.773 1.00 60.03 168 VAL A N 1
ATOM 1286 C CA . VAL A 1 168 ? -11.052 3.243 8.469 1.00 60.03 168 VAL A CA 1
ATOM 1287 C C . VAL A 1 168 ? -10.874 2.978 9.972 1.00 60.03 168 VAL A C 1
ATOM 1289 O O . VAL A 1 168 ? -11.852 2.853 10.713 1.00 60.03 168 VAL A O 1
ATOM 1292 N N . LEU A 1 169 ? -9.628 2.913 10.431 1.00 51.34 169 LEU A N 1
ATOM 1293 C CA . LEU A 1 169 ? -9.199 2.480 11.755 1.00 51.34 169 LEU A CA 1
ATOM 1294 C C . LEU A 1 169 ? -9.177 3.598 12.804 1.00 51.34 169 LEU A C 1
ATOM 1296 O O . LEU A 1 169 ? -8.129 3.896 13.340 1.00 51.34 169 LEU A O 1
ATOM 1300 N N . ALA A 1 170 ? -10.324 4.177 13.168 1.00 42.53 170 ALA A N 1
ATOM 1301 C CA . ALA A 1 170 ? -10.500 5.198 14.220 1.00 42.53 170 ALA A CA 1
ATOM 1302 C C . ALA A 1 170 ? -10.526 6.704 13.866 1.00 42.53 170 ALA A C 1
ATOM 1304 O O . ALA A 1 170 ? -10.494 7.113 12.720 1.00 42.53 170 ALA A O 1
ATOM 1305 N N . THR A 1 171 ? -10.731 7.613 14.817 1.00 39.19 171 THR A N 1
ATOM 1306 C CA . THR A 1 171 ? -10.766 9.066 14.543 1.00 39.19 171 THR A CA 1
ATOM 1307 C C . THR A 1 171 ? -10.580 9.811 15.852 1.00 39.19 171 THR A C 1
ATOM 1309 O O . THR A 1 171 ? -11.506 9.854 16.661 1.00 39.19 171 THR A O 1
ATOM 1312 N N . LYS A 1 172 ? -9.370 10.337 16.070 1.00 33.25 172 LYS A N 1
ATOM 1313 C CA . LYS A 1 172 ? -9.025 11.525 16.875 1.00 33.25 172 LYS A CA 1
ATOM 1314 C C . LYS A 1 172 ? -7.542 11.487 17.243 1.00 33.25 172 LYS A C 1
ATOM 1316 O O . LYS A 1 172 ? -7.137 10.624 18.008 1.00 33.25 172 LYS A O 1
ATOM 1321 N N . MET A 1 173 ? -6.804 12.528 16.873 1.00 40.97 173 MET A N 1
ATOM 1322 C CA . MET A 1 173 ? -6.185 13.442 17.840 1.00 40.97 173 MET A CA 1
ATOM 1323 C C . MET A 1 173 ? -5.590 14.644 17.108 1.00 40.97 173 MET A C 1
ATOM 1325 O O . MET A 1 173 ? -5.068 14.519 16.009 1.00 40.97 173 MET A O 1
ATOM 1329 N N . MET A 1 174 ? -5.672 15.812 17.739 1.00 36.94 174 MET A N 1
ATOM 1330 C CA . MET A 1 174 ? -4.909 16.995 17.356 1.00 36.94 174 MET A CA 1
ATOM 1331 C C . MET A 1 174 ? -4.397 17.609 18.657 1.00 36.94 174 MET A C 1
ATOM 1333 O O . MET A 1 174 ? -5.200 17.975 19.521 1.00 36.94 174 MET A O 1
ATOM 1337 N N . SER A 1 175 ? -3.077 17.674 18.831 1.00 42.22 175 SER A N 1
ATOM 1338 C CA . SER A 1 175 ? -2.452 18.381 19.949 1.00 42.22 175 SER A CA 1
ATOM 1339 C C . SER A 1 175 ? -2.286 19.859 19.604 1.00 42.22 175 SER A C 1
ATOM 1341 O O . SER A 1 175 ? -1.736 20.214 18.566 1.00 42.22 175 SER A O 1
ATOM 1343 N N . HIS A 1 176 ? -2.743 20.744 20.490 1.00 47.44 176 HIS A N 1
ATOM 1344 C CA . HIS A 1 176 ? -2.691 22.199 20.310 1.00 47.44 176 HIS A CA 1
ATOM 1345 C C . HIS A 1 176 ? -1.530 22.841 21.098 1.00 47.44 176 HIS A C 1
ATOM 1347 O O . HIS A 1 176 ? -1.688 23.895 21.717 1.00 47.44 176 HIS A O 1
ATOM 1353 N N . THR A 1 177 ? -0.359 22.192 21.131 1.00 46.06 177 THR A N 1
ATOM 1354 C CA . THR A 1 177 ? 0.791 22.635 21.946 1.00 46.06 177 THR A CA 1
ATOM 1355 C C . THR A 1 177 ? 2.046 22.861 21.098 1.00 46.06 177 THR A C 1
ATOM 1357 O O . THR A 1 177 ? 2.229 22.211 20.077 1.00 46.06 177 THR A O 1
ATOM 1360 N N . LYS A 1 178 ? 2.947 23.770 21.517 1.00 52.59 178 LYS A N 1
ATOM 1361 C CA . LYS A 1 178 ? 4.275 24.008 20.892 1.00 52.59 178 LYS A CA 1
ATOM 1362 C C . LYS A 1 178 ? 5.265 22.841 21.121 1.00 52.59 178 LYS A C 1
ATOM 1364 O O . LYS A 1 178 ? 6.454 23.065 21.330 1.00 52.59 178 LYS A O 1
ATOM 1369 N N . LYS A 1 179 ? 4.767 21.608 21.175 1.00 57.75 179 LYS A N 1
ATOM 1370 C CA . LYS A 1 179 ? 5.523 20.371 21.398 1.00 57.75 179 LYS A CA 1
ATOM 1371 C C . LYS A 1 179 ? 5.399 19.500 20.148 1.00 57.75 179 LYS A C 1
ATOM 1373 O O . LYS A 1 179 ? 4.432 19.640 19.405 1.00 57.75 179 LYS A O 1
ATOM 1378 N N . PHE A 1 180 ? 6.365 18.613 19.917 1.00 54.28 180 PHE A N 1
ATOM 1379 C CA . PHE A 1 180 ? 6.258 17.633 18.836 1.00 54.28 180 PHE A CA 1
ATOM 1380 C C . PHE A 1 180 ? 5.048 16.719 19.065 1.00 54.28 180 PHE A C 1
ATOM 1382 O O . PHE A 1 180 ? 4.854 16.216 20.173 1.00 54.28 180 PHE A O 1
ATOM 1389 N N . ASP A 1 181 ? 4.248 16.519 18.018 1.00 70.94 181 ASP A N 1
ATOM 1390 C CA . ASP A 1 181 ? 3.159 15.545 18.008 1.00 70.94 181 ASP A CA 1
ATOM 1391 C C . ASP A 1 181 ? 3.699 14.213 17.475 1.00 70.94 181 ASP A C 1
ATOM 1393 O O . ASP A 1 181 ? 4.264 14.154 16.378 1.00 70.94 181 ASP A O 1
ATOM 1397 N N . MET A 1 182 ? 3.547 13.147 18.262 1.00 72.19 182 MET A N 1
ATOM 1398 C CA . MET A 1 182 ? 4.063 11.827 17.910 1.00 72.19 182 MET A CA 1
ATOM 1399 C C . MET A 1 182 ? 3.393 11.272 16.646 1.00 72.19 182 MET A C 1
ATOM 1401 O O . MET A 1 182 ? 4.046 10.561 15.890 1.00 72.19 182 MET A O 1
ATOM 1405 N N . VAL A 1 183 ? 2.147 11.663 16.348 1.00 76.06 183 VAL A N 1
ATOM 1406 C CA . VAL A 1 183 ? 1.462 11.254 15.111 1.00 76.06 183 VAL A CA 1
ATOM 1407 C C . VAL A 1 183 ? 2.210 11.775 13.885 1.00 76.06 183 VAL A C 1
ATOM 1409 O O . VAL A 1 183 ? 2.395 11.042 12.914 1.00 76.06 183 VAL A O 1
ATOM 1412 N N . HIS A 1 184 ? 2.697 13.018 13.929 1.00 76.25 184 HIS A N 1
ATOM 1413 C CA . HIS A 1 184 ? 3.461 13.592 12.820 1.00 76.25 184 HIS A CA 1
ATOM 1414 C C . HIS A 1 184 ? 4.825 12.911 12.686 1.00 76.25 184 HIS A C 1
ATOM 1416 O O . HIS A 1 184 ? 5.249 12.611 11.576 1.00 76.25 184 HIS A O 1
ATOM 1422 N N . VAL A 1 185 ? 5.497 12.629 13.805 1.00 75.38 185 VAL A N 1
ATOM 1423 C CA . VAL A 1 185 ? 6.805 11.955 13.793 1.00 75.38 185 VAL A CA 1
ATOM 1424 C C . VAL A 1 185 ? 6.690 10.528 13.254 1.00 75.38 185 VAL A C 1
ATOM 1426 O O . VAL A 1 185 ? 7.526 10.125 12.453 1.00 75.38 185 VAL A O 1
ATOM 1429 N N . GLN A 1 186 ? 5.659 9.781 13.646 1.00 80.25 186 GLN A N 1
ATOM 1430 C CA . GLN A 1 186 ? 5.453 8.396 13.216 1.00 80.25 186 GLN A CA 1
ATOM 1431 C C . GLN A 1 186 ? 5.022 8.282 11.751 1.00 80.25 186 GLN A C 1
ATOM 1433 O O . GLN A 1 186 ? 5.421 7.339 11.078 1.00 80.25 186 GLN A O 1
ATOM 1438 N N . ASN A 1 187 ? 4.231 9.239 11.252 1.00 83.94 187 ASN A N 1
ATOM 1439 C CA . ASN A 1 187 ? 3.655 9.150 9.912 1.00 83.94 187 ASN A CA 1
ATOM 1440 C C . ASN A 1 187 ? 4.373 10.047 8.899 1.00 83.94 187 ASN A C 1
ATOM 1442 O O . ASN A 1 187 ? 4.863 9.560 7.889 1.00 83.94 187 ASN A O 1
ATOM 1446 N N . ALA A 1 188 ? 4.502 11.353 9.145 1.00 81.06 188 ALA A N 1
ATOM 1447 C CA . ALA A 1 188 ? 5.015 12.285 8.134 1.00 81.06 188 ALA A CA 1
ATOM 1448 C C . ALA A 1 188 ? 6.484 12.027 7.744 1.00 81.06 188 ALA A C 1
ATOM 1450 O O . ALA A 1 188 ? 6.890 12.357 6.631 1.00 81.06 188 ALA A O 1
ATOM 1451 N N . THR A 1 189 ? 7.275 11.397 8.620 1.00 82.81 189 THR A N 1
ATOM 1452 C CA . THR A 1 189 ? 8.663 10.996 8.321 1.00 82.81 189 THR A CA 1
ATOM 1453 C C . THR A 1 189 ? 8.753 9.894 7.259 1.00 82.81 189 THR A C 1
ATOM 1455 O O . THR A 1 189 ? 9.749 9.822 6.543 1.00 82.81 189 THR A O 1
ATOM 1458 N N . LEU A 1 190 ? 7.698 9.088 7.093 1.00 89.12 190 LEU A N 1
ATOM 1459 C CA . LEU A 1 190 ? 7.612 8.013 6.099 1.00 89.12 190 LEU A CA 1
ATOM 1460 C C . LEU A 1 190 ? 7.171 8.520 4.714 1.00 89.12 190 LEU A C 1
ATOM 1462 O O . LEU A 1 190 ? 7.392 7.850 3.704 1.00 89.12 190 LEU A O 1
ATOM 1466 N N . ALA A 1 191 ? 6.588 9.721 4.639 1.00 89.06 191 ALA A N 1
ATOM 1467 C CA . ALA A 1 191 ? 6.015 10.279 3.412 1.00 89.06 191 ALA A CA 1
ATOM 1468 C C . ALA A 1 191 ? 7.046 10.455 2.283 1.00 89.06 191 ALA A C 1
ATOM 1470 O O . ALA A 1 191 ? 6.710 10.309 1.108 1.00 89.06 191 ALA A O 1
ATOM 1471 N N . GLY A 1 192 ? 8.313 10.712 2.626 1.00 88.12 192 GLY A N 1
ATOM 1472 C CA . GLY A 1 192 ? 9.401 10.759 1.647 1.00 88.12 192 GLY A CA 1
ATOM 1473 C C . GLY A 1 192 ? 9.627 9.416 0.947 1.00 88.12 192 GLY A C 1
ATOM 1474 O O . GLY A 1 192 ? 9.808 9.389 -0.266 1.00 88.12 192 GLY A O 1
ATOM 1475 N N . GLY A 1 193 ? 9.540 8.301 1.682 1.00 91.12 193 GLY A N 1
ATOM 1476 C CA . GLY A 1 193 ? 9.635 6.956 1.109 1.00 91.12 193 GLY A CA 1
ATOM 1477 C C . GLY A 1 193 ? 8.489 6.664 0.140 1.00 91.12 193 GLY A C 1
ATOM 1478 O O . GLY A 1 193 ? 8.729 6.188 -0.966 1.00 91.12 193 GLY A O 1
ATOM 1479 N N . VAL A 1 194 ? 7.260 7.046 0.508 1.00 94.31 194 VAL A N 1
ATOM 1480 C CA . VAL A 1 194 ? 6.085 6.916 -0.370 1.00 94.31 194 VAL A CA 1
ATOM 1481 C C . VAL A 1 194 ? 6.265 7.719 -1.662 1.00 94.31 194 VAL A C 1
ATOM 1483 O O . VAL A 1 194 ? 6.056 7.184 -2.749 1.00 94.31 194 VAL A O 1
ATOM 1486 N N . ALA A 1 195 ? 6.687 8.984 -1.570 1.00 93.25 195 ALA A N 1
ATOM 1487 C CA . ALA A 1 195 ? 6.898 9.823 -2.752 1.00 93.25 195 ALA A CA 1
ATOM 1488 C C . ALA A 1 195 ? 8.034 9.321 -3.654 1.00 93.25 195 ALA A C 1
ATOM 1490 O O . ALA A 1 195 ? 7.993 9.507 -4.867 1.00 93.25 195 ALA A O 1
ATOM 1491 N N . MET A 1 196 ? 9.037 8.653 -3.091 1.00 92.69 196 MET A N 1
ATOM 1492 C CA . MET A 1 196 ? 10.120 8.074 -3.880 1.00 92.69 196 MET A CA 1
ATOM 1493 C C . MET A 1 196 ? 9.746 6.750 -4.557 1.00 92.69 196 MET A C 1
ATOM 1495 O O . MET A 1 196 ? 10.505 6.304 -5.411 1.00 92.69 196 MET A O 1
ATOM 1499 N N . GLY A 1 197 ? 8.584 6.152 -4.264 1.00 90.12 197 GLY A N 1
ATOM 1500 C CA . GLY A 1 197 ? 8.212 4.812 -4.735 1.00 90.12 197 GLY A CA 1
ATOM 1501 C C . GLY A 1 197 ? 8.310 4.604 -6.253 1.00 90.12 197 GLY A C 1
ATOM 1502 O O . GLY A 1 197 ? 8.878 3.615 -6.694 1.00 90.12 197 GLY A O 1
ATOM 1503 N N . THR A 1 198 ? 7.824 5.549 -7.066 1.00 89.00 198 THR A N 1
ATOM 1504 C CA . THR A 1 198 ? 7.899 5.453 -8.542 1.00 89.00 198 THR A CA 1
ATOM 1505 C C . THR A 1 198 ? 9.283 5.798 -9.100 1.00 89.00 198 THR A C 1
ATOM 1507 O O . THR A 1 198 ? 9.603 5.423 -10.222 1.00 89.00 198 THR A O 1
ATOM 1510 N N . SER A 1 199 ? 10.087 6.557 -8.350 1.00 88.31 199 SER A N 1
ATOM 1511 C CA . SER A 1 199 ? 11.299 7.210 -8.866 1.00 88.31 199 SER A CA 1
ATOM 1512 C C . SER A 1 199 ? 12.600 6.668 -8.274 1.00 88.31 199 SER A C 1
ATOM 1514 O O . SER A 1 199 ? 13.672 7.138 -8.647 1.00 88.31 199 SER A O 1
ATOM 1516 N N . CYS A 1 200 ? 12.537 5.721 -7.335 1.00 86.38 200 CYS A N 1
ATOM 1517 C CA . CYS A 1 200 ? 13.697 5.246 -6.576 1.00 86.38 200 CYS A CA 1
ATOM 1518 C C . CYS A 1 200 ? 14.718 4.482 -7.429 1.00 86.38 200 CYS A C 1
ATOM 1520 O O . CYS A 1 200 ? 15.899 4.478 -7.095 1.00 86.38 200 CYS A O 1
ATOM 1522 N N . ASN A 1 201 ? 14.277 3.882 -8.535 1.00 83.31 201 ASN A N 1
ATOM 1523 C CA . ASN A 1 201 ? 15.113 3.211 -9.529 1.00 83.31 201 ASN A CA 1
ATOM 1524 C C . ASN A 1 201 ? 15.298 4.040 -10.815 1.00 83.31 201 ASN A C 1
ATOM 1526 O O . ASN A 1 201 ? 15.828 3.527 -11.799 1.00 83.31 201 ASN A O 1
ATOM 1530 N N . LEU A 1 202 ? 14.844 5.298 -10.829 1.00 85.00 202 LEU A N 1
ATOM 1531 C CA . LEU A 1 202 ? 14.995 6.203 -11.966 1.00 85.00 202 LEU A CA 1
ATOM 1532 C C . LEU A 1 202 ? 16.215 7.115 -11.793 1.00 85.00 202 LEU A C 1
ATOM 1534 O O . LEU A 1 202 ? 16.780 7.242 -10.710 1.00 85.00 202 LEU A O 1
ATOM 1538 N N . ALA A 1 203 ? 16.587 7.790 -12.879 1.00 80.62 203 ALA A N 1
ATOM 1539 C CA . ALA A 1 203 ? 17.659 8.776 -12.980 1.00 80.62 203 ALA A CA 1
ATOM 1540 C C . ALA A 1 203 ? 17.399 10.043 -12.142 1.00 80.62 203 ALA A C 1
ATOM 1542 O O . ALA A 1 203 ? 17.209 11.137 -12.676 1.00 80.62 203 ALA A O 1
ATOM 1543 N N . ILE A 1 204 ? 17.374 9.908 -10.819 1.00 84.12 204 ILE A N 1
ATOM 1544 C CA . ILE A 1 204 ? 17.232 11.014 -9.878 1.00 84.12 204 ILE A CA 1
ATOM 1545 C C . ILE A 1 204 ? 18.556 11.261 -9.159 1.00 84.12 204 ILE A C 1
ATOM 1547 O O . ILE A 1 204 ? 19.221 10.339 -8.688 1.00 84.12 204 ILE A O 1
ATOM 1551 N N . SER A 1 205 ? 18.960 12.528 -9.056 1.00 86.75 205 SER A N 1
ATOM 1552 C CA . SER A 1 205 ? 20.137 12.872 -8.262 1.00 86.75 205 SER A CA 1
ATOM 1553 C C . SER A 1 205 ? 19.835 12.720 -6.763 1.00 86.75 205 SER A C 1
ATOM 1555 O O . SER A 1 205 ? 18.709 12.992 -6.332 1.00 86.75 205 SER A O 1
ATOM 1557 N N . PRO A 1 206 ? 20.828 12.374 -5.922 1.00 88.31 206 PRO A N 1
ATOM 1558 C CA . PRO A 1 206 ? 20.623 12.292 -4.475 1.00 88.31 206 PRO A CA 1
ATOM 1559 C C . PRO A 1 206 ? 20.072 13.592 -3.867 1.00 88.31 206 PRO A C 1
ATOM 1561 O O . PRO A 1 206 ? 19.208 13.561 -2.994 1.00 88.31 206 PRO A O 1
ATOM 1564 N N . ALA A 1 207 ? 20.514 14.749 -4.373 1.00 87.12 207 ALA A N 1
ATOM 1565 C CA . ALA A 1 207 ? 20.012 16.054 -3.943 1.00 87.12 207 ALA A CA 1
ATOM 1566 C C . ALA A 1 207 ? 18.521 16.247 -4.278 1.00 87.12 207 ALA A C 1
ATOM 1568 O O . ALA A 1 207 ? 17.765 16.769 -3.454 1.00 87.12 207 ALA A O 1
ATOM 1569 N N . ALA A 1 208 ? 18.081 15.796 -5.457 1.00 86.19 208 ALA A N 1
ATOM 1570 C CA . ALA A 1 208 ? 16.673 15.831 -5.836 1.00 86.19 208 ALA A CA 1
ATOM 1571 C C . ALA A 1 208 ? 15.833 14.887 -4.958 1.00 86.19 208 ALA A C 1
ATOM 1573 O O . ALA A 1 208 ? 14.788 15.309 -4.468 1.00 86.19 208 ALA A O 1
ATOM 1574 N N . ALA A 1 209 ? 16.315 13.675 -4.662 1.00 88.81 209 ALA A N 1
ATOM 1575 C CA . ALA A 1 209 ? 15.628 12.737 -3.768 1.00 88.81 209 ALA A CA 1
ATOM 1576 C C . ALA A 1 209 ? 15.444 13.303 -2.343 1.00 88.81 209 ALA A C 1
ATOM 1578 O O . ALA A 1 209 ? 14.341 13.265 -1.796 1.00 88.81 209 ALA A O 1
ATOM 1579 N N . ILE A 1 210 ? 16.491 13.910 -1.767 1.00 87.56 210 ILE A N 1
ATOM 1580 C CA . ILE A 1 210 ? 16.414 14.586 -0.457 1.00 87.56 210 ILE A CA 1
ATOM 1581 C C . ILE A 1 210 ? 15.411 15.745 -0.499 1.00 87.56 210 ILE A C 1
ATOM 1583 O O . ILE A 1 210 ? 14.623 15.922 0.430 1.00 87.56 210 ILE A O 1
ATOM 1587 N N . THR A 1 211 ? 15.414 16.523 -1.584 1.00 85.56 211 THR A N 1
ATOM 1588 C CA . THR A 1 211 ? 14.507 17.667 -1.750 1.00 85.56 211 THR A CA 1
ATOM 1589 C C . THR A 1 211 ? 13.049 17.218 -1.824 1.00 85.56 211 THR A C 1
ATOM 1591 O O . THR A 1 211 ? 12.206 17.790 -1.133 1.00 85.56 211 THR A O 1
ATOM 1594 N N . VAL A 1 212 ? 12.745 16.169 -2.598 1.00 87.69 212 VAL A N 1
ATOM 1595 C CA . VAL A 1 212 ? 11.398 15.576 -2.665 1.00 87.69 212 VAL A CA 1
ATOM 1596 C C . VAL A 1 212 ? 10.964 15.096 -1.281 1.00 87.69 212 VAL A C 1
ATOM 1598 O O . VAL A 1 212 ? 9.879 15.459 -0.828 1.00 87.69 212 VAL A O 1
ATOM 1601 N N . GLY A 1 213 ? 11.829 14.364 -0.571 1.00 85.19 213 GLY A N 1
ATOM 1602 C CA . GLY A 1 213 ? 11.548 13.896 0.787 1.00 85.19 213 GLY A CA 1
ATOM 1603 C C . GLY A 1 213 ? 11.235 15.034 1.765 1.00 85.19 213 GLY A C 1
ATOM 1604 O O . GLY A 1 213 ? 10.243 14.965 2.490 1.00 85.19 213 GLY A O 1
ATOM 1605 N N . LEU A 1 214 ? 12.024 16.114 1.747 1.00 82.75 214 LEU A N 1
ATOM 1606 C CA . LEU A 1 214 ? 11.810 17.288 2.599 1.00 82.75 214 LEU A CA 1
ATOM 1607 C C . LEU A 1 214 ? 10.480 17.989 2.288 1.00 82.75 214 LEU A C 1
ATOM 1609 O O . LEU A 1 214 ? 9.693 18.259 3.196 1.00 82.75 214 LEU A O 1
ATOM 1613 N N . VAL A 1 215 ? 10.222 18.279 1.009 1.00 85.00 215 VAL A N 1
ATOM 1614 C CA . VAL A 1 215 ? 9.007 18.984 0.569 1.00 85.00 215 VAL A CA 1
ATOM 1615 C C . VAL A 1 215 ? 7.762 18.177 0.924 1.00 85.00 215 VAL A C 1
ATOM 1617 O O . VAL A 1 215 ? 6.808 18.719 1.484 1.00 85.00 215 VAL A O 1
ATOM 1620 N N . VAL A 1 216 ? 7.782 16.873 0.652 1.00 89.19 216 VAL A N 1
ATOM 1621 C CA . VAL A 1 216 ? 6.649 15.989 0.923 1.00 89.19 216 VAL A CA 1
ATOM 1622 C C . VAL A 1 216 ? 6.459 15.753 2.423 1.00 89.19 216 VAL A C 1
ATOM 1624 O O . VAL A 1 216 ? 5.319 15.739 2.881 1.00 89.19 216 VAL A O 1
ATOM 1627 N N . GLY A 1 217 ? 7.529 15.649 3.216 1.00 79.88 217 GLY A N 1
ATOM 1628 C CA . GLY A 1 217 ? 7.429 15.549 4.678 1.00 79.88 217 GLY A CA 1
ATOM 1629 C C . GLY A 1 217 ? 6.789 16.790 5.316 1.00 79.88 217 GLY A C 1
ATOM 1630 O O . GLY A 1 217 ? 5.914 16.676 6.183 1.00 79.88 217 GLY A O 1
ATOM 1631 N N . ILE A 1 218 ? 7.145 17.989 4.834 1.00 79.50 218 ILE A N 1
ATOM 1632 C CA . ILE A 1 218 ? 6.500 19.248 5.245 1.00 79.50 218 ILE A CA 1
ATOM 1633 C C . ILE A 1 218 ? 5.026 19.250 4.823 1.00 79.50 218 ILE A C 1
ATOM 1635 O O . ILE A 1 218 ? 4.153 19.539 5.644 1.00 79.50 218 ILE A O 1
ATOM 1639 N N . ALA A 1 219 ? 4.732 18.896 3.569 1.00 84.88 219 ALA A N 1
ATOM 1640 C CA . ALA A 1 219 ? 3.366 18.849 3.053 1.00 84.88 219 ALA A CA 1
ATOM 1641 C C . ALA A 1 219 ? 2.485 17.846 3.818 1.00 84.88 219 ALA A C 1
ATOM 1643 O O . ALA A 1 219 ? 1.353 18.178 4.166 1.00 84.88 219 ALA A O 1
ATOM 1644 N N . SER A 1 220 ? 3.010 16.662 4.148 1.00 88.44 220 SER A N 1
ATOM 1645 C CA . SER A 1 220 ? 2.324 15.656 4.963 1.00 88.44 220 SER A CA 1
ATOM 1646 C C . SER A 1 220 ? 2.005 16.205 6.355 1.00 88.44 220 SER A C 1
ATOM 1648 O O . SER A 1 220 ? 0.854 16.149 6.786 1.00 88.44 220 SER A O 1
ATOM 1650 N N . THR A 1 221 ? 2.968 16.863 7.014 1.00 79.88 221 THR A N 1
ATOM 1651 C CA . THR A 1 221 ? 2.759 17.503 8.328 1.00 79.88 221 THR A CA 1
ATOM 1652 C C . THR A 1 221 ? 1.685 18.598 8.276 1.00 79.88 221 THR A C 1
ATOM 1654 O O . THR A 1 221 ? 0.803 18.653 9.132 1.00 79.88 221 THR A O 1
ATOM 1657 N N . ILE A 1 222 ? 1.704 19.456 7.248 1.00 82.00 222 ILE A N 1
ATOM 1658 C CA . ILE A 1 222 ? 0.645 20.454 7.000 1.00 82.00 222 ILE A CA 1
ATOM 1659 C C . ILE A 1 222 ? -0.705 19.756 6.777 1.00 82.00 222 ILE A C 1
ATOM 1661 O O . ILE A 1 222 ? -1.731 20.218 7.284 1.00 82.00 222 ILE A O 1
ATOM 1665 N N . GLY A 1 223 ? -0.705 18.630 6.062 1.00 86.94 223 GLY A N 1
ATOM 1666 C CA . GLY A 1 223 ? -1.864 17.772 5.849 1.00 86.94 223 GLY A CA 1
ATOM 1667 C C . GLY A 1 223 ? -2.505 17.320 7.161 1.00 86.94 223 GLY A C 1
ATOM 1668 O O . GLY A 1 223 ? -3.695 17.558 7.384 1.00 86.94 223 GLY A O 1
ATOM 1669 N N . PHE A 1 224 ? -1.701 16.780 8.078 1.00 83.75 224 PHE A N 1
ATOM 1670 C CA . PHE A 1 224 ? -2.161 16.376 9.408 1.00 83.75 224 PHE A CA 1
ATOM 1671 C C . PHE A 1 224 ? -2.723 17.554 10.221 1.00 83.75 224 PHE A C 1
ATOM 1673 O O . PHE A 1 224 ? -3.786 17.431 10.829 1.00 83.75 224 PHE A O 1
ATOM 1680 N N . CYS A 1 225 ? -2.077 18.722 10.176 1.00 79.88 225 CYS A N 1
ATOM 1681 C CA . CYS A 1 225 ? -2.513 19.905 10.926 1.00 79.88 225 CYS A CA 1
ATOM 1682 C C . CYS A 1 225 ? -3.789 20.565 10.378 1.00 79.88 225 CYS A C 1
ATOM 1684 O O . CYS A 1 225 ? -4.560 21.153 11.138 1.00 79.88 225 CYS A O 1
ATOM 1686 N N . PHE A 1 226 ? -3.999 20.546 9.058 1.00 83.75 226 PHE A N 1
ATOM 1687 C CA . PHE A 1 226 ? -4.983 21.424 8.415 1.00 83.75 226 PHE A CA 1
ATOM 1688 C C . PHE A 1 226 ? -5.923 20.738 7.436 1.00 83.75 226 PHE A C 1
ATOM 1690 O O . PHE A 1 226 ? -7.057 21.206 7.296 1.00 83.75 226 PHE A O 1
ATOM 1697 N N . VAL A 1 227 ? -5.474 19.691 6.744 1.00 87.31 227 VAL A N 1
ATOM 1698 C CA . VAL A 1 227 ? -6.272 18.983 5.736 1.00 87.31 227 VAL A CA 1
ATOM 1699 C C . VAL A 1 227 ? -7.179 17.976 6.426 1.00 87.31 227 VAL A C 1
ATOM 1701 O O . VAL A 1 227 ? -8.394 18.108 6.305 1.00 87.31 227 VAL A O 1
ATOM 1704 N N . THR A 1 228 ? -6.637 17.067 7.244 1.00 87.44 228 THR A N 1
ATOM 1705 C CA . THR A 1 228 ? -7.447 16.082 7.987 1.00 87.44 228 THR A CA 1
ATOM 1706 C C . THR A 1 228 ? -8.553 16.737 8.823 1.00 87.44 228 THR A C 1
ATOM 1708 O O . THR A 1 228 ? -9.717 16.373 8.639 1.00 87.44 228 THR A O 1
ATOM 1711 N N . PRO A 1 229 ? -8.287 17.780 9.641 1.00 84.19 229 PRO A N 1
ATOM 1712 C CA . PRO A 1 229 ? -9.344 18.412 10.430 1.00 84.19 229 PRO A CA 1
ATOM 1713 C C . PRO A 1 229 ? -10.393 19.141 9.583 1.00 84.19 229 PRO A C 1
ATOM 1715 O O . PRO A 1 229 ? -11.553 19.261 9.987 1.00 84.19 229 PRO A O 1
ATOM 1718 N N . ARG A 1 230 ? -10.007 19.666 8.411 1.00 87.44 230 ARG A N 1
ATOM 1719 C CA . ARG A 1 230 ? -10.959 20.278 7.474 1.00 87.44 230 ARG A CA 1
ATOM 1720 C C . ARG A 1 230 ? -11.822 19.225 6.797 1.00 87.44 230 ARG A C 1
ATOM 1722 O O . ARG A 1 230 ? -13.024 19.452 6.684 1.00 87.44 230 ARG A O 1
ATOM 1729 N N . LEU A 1 231 ? -11.245 18.099 6.381 1.00 87.56 231 LEU A N 1
ATOM 1730 C CA . LEU A 1 231 ? -11.996 17.012 5.761 1.00 87.56 231 LEU A CA 1
ATOM 1731 C C . LEU A 1 231 ? -13.034 16.449 6.740 1.00 87.56 231 LEU A C 1
ATOM 1733 O O . LEU A 1 231 ? -14.215 16.345 6.408 1.00 87.56 231 LEU A O 1
ATOM 1737 N N . GLU A 1 232 ? -12.639 16.219 7.990 1.00 87.69 232 GLU A N 1
ATOM 1738 C CA . GLU A 1 232 ? -13.553 15.737 9.025 1.00 87.69 232 GLU A CA 1
ATOM 1739 C C . GLU A 1 232 ? -14.699 16.732 9.291 1.00 87.69 232 GLU A C 1
ATOM 1741 O O . GLU A 1 232 ? -15.866 16.344 9.365 1.00 87.69 232 GLU A O 1
ATOM 1746 N N . ARG A 1 233 ? -14.397 18.036 9.376 1.00 87.62 233 ARG A N 1
ATOM 1747 C CA . ARG A 1 233 ? -15.405 19.063 9.692 1.00 87.62 233 ARG A CA 1
ATOM 1748 C C . ARG A 1 233 ? -16.343 19.382 8.525 1.00 87.62 233 ARG A C 1
ATOM 1750 O O . ARG A 1 233 ? -17.522 19.634 8.760 1.00 87.62 233 ARG A O 1
ATOM 1757 N N . VAL A 1 234 ? -15.823 19.432 7.298 1.00 91.38 234 VAL A N 1
ATOM 1758 C CA . VAL A 1 234 ? -16.560 19.928 6.122 1.00 91.38 234 VAL A CA 1
ATOM 1759 C C . VAL A 1 234 ? -17.210 18.791 5.344 1.00 91.38 234 VAL A C 1
ATOM 1761 O O . VAL A 1 234 ? -18.404 18.857 5.070 1.00 91.38 234 VAL A O 1
ATOM 1764 N N . ILE A 1 235 ? -16.449 17.746 5.007 1.00 88.50 235 ILE A N 1
ATOM 1765 C CA . ILE A 1 235 ? -16.943 16.637 4.174 1.00 88.50 235 ILE A CA 1
ATOM 1766 C C . ILE A 1 235 ? -17.371 15.415 4.996 1.00 88.50 235 ILE A C 1
ATOM 1768 O O . ILE A 1 235 ? -17.869 14.449 4.427 1.00 88.50 235 ILE A O 1
ATOM 1772 N N . ARG A 1 236 ? -17.210 15.457 6.329 1.00 87.44 236 ARG A N 1
ATOM 1773 C CA . ARG A 1 236 ? -17.506 14.344 7.253 1.00 87.44 236 ARG A CA 1
ATOM 1774 C C . ARG A 1 236 ? -16.777 13.050 6.883 1.00 87.44 236 ARG A C 1
ATOM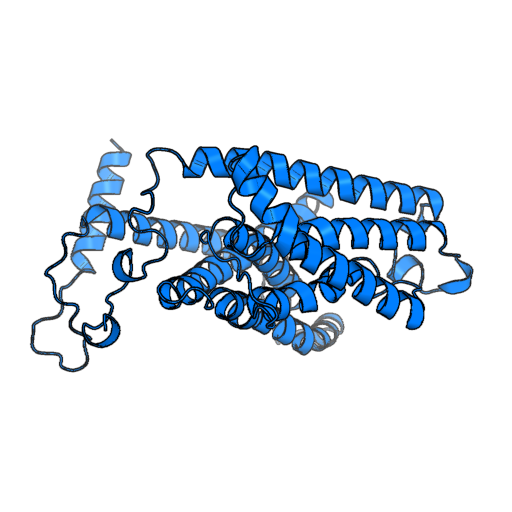 1776 O O . ARG A 1 236 ? -17.297 11.957 7.095 1.00 87.44 236 ARG A O 1
ATOM 1783 N N . MET A 1 237 ? -15.572 13.192 6.337 1.00 84.50 237 MET A N 1
ATOM 1784 C CA . MET A 1 237 ? -14.691 12.077 6.018 1.00 84.50 237 MET A CA 1
ATOM 1785 C C . MET A 1 237 ? -13.670 11.932 7.138 1.00 84.50 237 MET A C 1
ATOM 1787 O O . MET A 1 237 ? -12.847 12.820 7.359 1.00 84.50 237 MET A O 1
ATOM 1791 N N . SER A 1 238 ? -13.764 10.821 7.856 1.00 84.69 238 SER A N 1
ATOM 1792 C CA . SER A 1 238 ? -12.792 10.430 8.869 1.00 84.69 238 SER A CA 1
ATOM 1793 C C . SER A 1 238 ? -11.636 9.695 8.193 1.00 84.69 238 SER A C 1
ATOM 1795 O O . SER A 1 238 ? -11.877 8.759 7.439 1.00 84.69 238 SER A O 1
ATOM 1797 N N . ASP A 1 239 ? -10.406 10.128 8.463 1.00 84.75 239 ASP A N 1
ATOM 1798 C CA . ASP A 1 239 ? -9.167 9.476 8.026 1.00 84.75 239 ASP A CA 1
ATOM 1799 C C . ASP A 1 239 ? -8.278 9.301 9.256 1.00 84.75 239 ASP A C 1
ATOM 1801 O O . ASP A 1 239 ? -7.783 10.287 9.809 1.00 84.75 239 ASP A O 1
ATOM 1805 N N . THR A 1 240 ? -8.149 8.068 9.743 1.00 76.25 24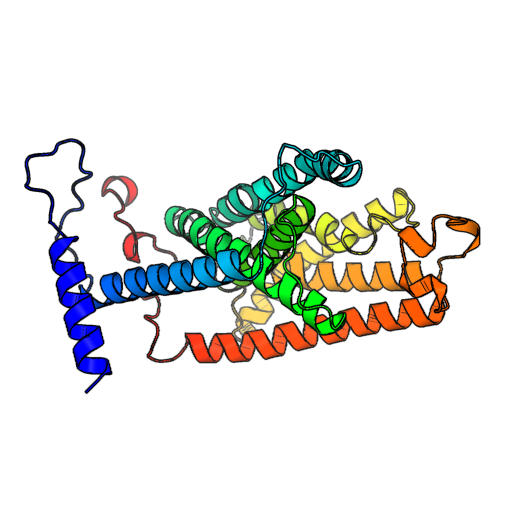0 THR A N 1
ATOM 1806 C CA . THR A 1 240 ? -7.571 7.834 11.066 1.00 76.25 240 THR A CA 1
ATOM 1807 C C . THR A 1 240 ? -6.080 8.054 11.130 1.00 76.25 240 THR A C 1
ATOM 1809 O O . THR A 1 240 ? -5.597 8.864 11.920 1.00 76.25 240 THR A O 1
ATOM 1812 N N . CYS A 1 241 ? -5.355 7.268 10.342 1.00 78.62 241 CYS A N 1
ATOM 1813 C CA . CYS A 1 241 ? -3.908 7.270 10.334 1.00 78.62 241 CYS A CA 1
ATOM 1814 C C . CYS A 1 241 ? -3.385 8.437 9.484 1.00 78.62 241 CYS A C 1
ATOM 1816 O O . CYS A 1 241 ? -2.185 8.544 9.259 1.00 78.62 241 CYS A O 1
ATOM 1818 N N . GLY A 1 242 ? -4.280 9.311 8.995 1.00 84.94 242 GLY A N 1
ATOM 1819 C CA . GLY A 1 242 ? -3.962 10.348 8.023 1.00 84.94 242 GLY A CA 1
ATOM 1820 C C . GLY A 1 242 ? -3.372 9.740 6.759 1.00 84.94 242 GLY A C 1
ATOM 1821 O O . GLY A 1 242 ? -2.373 10.236 6.237 1.00 84.94 242 GLY A O 1
ATOM 1822 N N . ILE A 1 243 ? -3.973 8.650 6.284 1.00 89.06 243 ILE A N 1
ATOM 1823 C CA . ILE A 1 243 ? -3.540 7.912 5.101 1.00 89.06 243 ILE A CA 1
ATOM 1824 C C . ILE A 1 243 ? -3.543 8.817 3.874 1.00 89.06 243 ILE A C 1
ATOM 1826 O O . ILE A 1 243 ? -2.662 8.695 3.024 1.00 89.06 243 ILE A O 1
ATOM 1830 N N . LEU A 1 244 ? -4.453 9.789 3.790 1.00 91.38 244 LEU A N 1
ATOM 1831 C CA . LEU A 1 244 ? -4.410 10.779 2.721 1.00 91.38 244 LEU A CA 1
ATOM 1832 C C . LEU A 1 244 ? -3.134 11.634 2.785 1.00 91.38 244 LEU A C 1
ATOM 1834 O O . LEU A 1 244 ? -2.583 11.983 1.745 1.00 91.38 244 LEU A O 1
ATOM 1838 N N . ASN A 1 245 ? -2.636 11.950 3.982 1.00 90.56 245 ASN A N 1
ATOM 1839 C CA . ASN A 1 245 ? -1.439 12.775 4.169 1.00 90.56 245 ASN A CA 1
ATOM 1840 C C . ASN A 1 245 ? -0.132 11.991 4.056 1.00 90.56 245 ASN A C 1
ATOM 1842 O O . ASN A 1 245 ? 0.896 12.592 3.750 1.00 90.56 245 ASN A O 1
ATOM 1846 N N . LEU A 1 246 ? -0.149 10.687 4.327 1.00 90.62 246 LEU A N 1
ATOM 1847 C CA . LEU A 1 246 ? 1.031 9.826 4.254 1.00 90.62 246 LEU A CA 1
ATOM 1848 C C . LEU A 1 246 ? 1.124 9.066 2.923 1.00 90.62 246 LEU A C 1
ATOM 1850 O O . LEU A 1 246 ? 2.177 9.037 2.298 1.00 90.62 246 LEU A O 1
ATOM 1854 N N . HIS A 1 247 ? 0.030 8.473 2.460 1.00 93.62 247 HIS A N 1
ATOM 1855 C CA . HIS A 1 247 ? 0.031 7.625 1.270 1.00 93.62 247 HIS A CA 1
ATOM 1856 C C . HIS A 1 247 ? -0.578 8.326 0.055 1.00 93.62 247 HIS A C 1
ATOM 1858 O O . HIS A 1 247 ? 0.023 8.326 -1.015 1.00 93.62 247 HIS A O 1
ATOM 1864 N N . GLY A 1 248 ? -1.740 8.966 0.218 1.00 92.50 248 GLY A N 1
ATOM 1865 C CA . GLY A 1 248 ? -2.488 9.563 -0.891 1.00 92.50 248 GLY A CA 1
ATOM 1866 C C . GLY A 1 248 ? -1.756 10.724 -1.571 1.00 92.50 248 GLY A C 1
ATOM 1867 O O . GLY A 1 248 ? -1.344 10.615 -2.724 1.00 92.50 248 GLY A O 1
ATOM 1868 N N . MET A 1 249 ? -1.573 11.844 -0.862 1.00 92.25 249 MET A N 1
ATOM 1869 C CA . MET A 1 249 ? -0.888 13.021 -1.409 1.00 92.25 249 MET A CA 1
ATOM 1870 C C . MET A 1 249 ? 0.577 12.721 -1.768 1.00 92.25 249 MET A C 1
ATOM 1872 O O . MET A 1 249 ? 0.962 13.037 -2.895 1.00 92.25 249 MET A O 1
ATOM 1876 N N . PRO A 1 250 ? 1.392 12.081 -0.901 1.00 94.25 250 PRO A N 1
ATOM 1877 C CA . PRO A 1 250 ? 2.764 11.717 -1.256 1.00 94.25 250 PRO A CA 1
ATOM 1878 C C . PRO A 1 250 ? 2.861 10.780 -2.461 1.00 94.25 250 PRO A C 1
ATOM 1880 O O . PRO A 1 250 ? 3.716 10.999 -3.313 1.00 94.25 250 PRO A O 1
ATOM 1883 N N . GLY A 1 251 ? 1.967 9.794 -2.585 1.00 94.12 251 GLY A N 1
ATOM 1884 C CA . GLY A 1 251 ? 1.935 8.880 -3.728 1.00 94.12 251 GLY A CA 1
ATOM 1885 C C . GLY A 1 251 ? 1.627 9.593 -5.045 1.00 94.12 251 GLY A C 1
ATOM 1886 O O . GLY A 1 251 ? 2.294 9.351 -6.047 1.00 94.12 251 GLY A O 1
ATOM 1887 N N . VAL A 1 252 ? 0.684 10.543 -5.041 1.00 93.38 252 VAL A N 1
ATOM 1888 C CA . VAL A 1 252 ? 0.393 11.375 -6.222 1.00 93.38 252 VAL A CA 1
ATOM 1889 C C . VAL A 1 252 ? 1.598 12.242 -6.591 1.00 93.38 252 VAL A C 1
ATOM 1891 O O . VAL A 1 252 ? 1.986 12.277 -7.758 1.00 93.38 252 VAL A O 1
ATOM 1894 N N . VAL A 1 253 ? 2.226 12.906 -5.614 1.00 91.50 253 VAL A N 1
ATOM 1895 C CA . VAL A 1 253 ? 3.441 13.708 -5.850 1.00 91.50 253 VAL A CA 1
ATOM 1896 C C . VAL A 1 253 ? 4.571 12.841 -6.412 1.00 91.50 253 VAL A C 1
ATOM 1898 O O . VAL A 1 253 ? 5.230 13.246 -7.369 1.00 91.50 253 VAL A O 1
ATOM 1901 N N . GLY A 1 254 ? 4.759 11.637 -5.870 1.00 91.88 254 GLY A N 1
ATOM 1902 C CA . GLY A 1 254 ? 5.745 10.671 -6.344 1.00 91.88 254 GLY A CA 1
ATOM 1903 C C . GLY A 1 254 ? 5.497 10.189 -7.769 1.00 91.88 254 GLY A C 1
ATOM 1904 O O . GLY A 1 254 ? 6.428 10.136 -8.574 1.00 91.88 254 GLY A O 1
ATOM 1905 N N . GLY A 1 255 ? 4.236 9.925 -8.117 1.00 93.00 255 GLY A N 1
ATOM 1906 C CA . GLY A 1 255 ? 3.836 9.595 -9.483 1.00 93.00 255 GLY A CA 1
ATOM 1907 C C . GLY A 1 255 ? 4.137 10.730 -10.464 1.00 93.00 255 GLY A C 1
ATOM 1908 O O . GLY A 1 255 ? 4.695 10.486 -11.533 1.00 93.00 255 GLY A O 1
ATOM 1909 N N . PHE A 1 256 ? 3.836 11.982 -10.097 1.00 92.19 256 PHE A N 1
ATOM 1910 C CA . PHE A 1 256 ? 4.180 13.147 -10.921 1.00 92.19 256 PHE A CA 1
ATOM 1911 C C . PHE A 1 256 ? 5.693 13.317 -11.078 1.00 92.19 256 PHE A C 1
ATOM 1913 O O . PHE A 1 256 ? 6.159 13.568 -12.189 1.00 92.19 256 PHE A O 1
ATOM 1920 N N . ALA A 1 257 ? 6.467 13.150 -10.001 1.00 90.50 257 ALA A N 1
ATOM 1921 C CA . ALA A 1 257 ? 7.926 13.184 -10.068 1.00 90.50 257 ALA A CA 1
ATOM 1922 C C . ALA A 1 257 ? 8.462 12.099 -11.018 1.00 90.50 257 ALA A C 1
ATOM 1924 O O . ALA A 1 257 ? 9.263 12.403 -11.903 1.00 90.50 257 ALA A O 1
ATOM 1925 N N . GLY A 1 258 ? 7.944 10.872 -10.913 1.00 91.62 258 GLY A N 1
ATOM 1926 C CA . GLY A 1 258 ? 8.298 9.765 -11.800 1.00 91.62 258 GLY A CA 1
ATOM 1927 C C . GLY A 1 258 ? 7.947 10.043 -13.260 1.00 91.62 258 GLY A C 1
ATOM 1928 O O . GLY A 1 258 ? 8.763 9.797 -14.148 1.00 91.62 258 GLY A O 1
ATOM 1929 N N . ALA A 1 259 ? 6.779 10.633 -13.524 1.00 92.75 259 ALA A N 1
ATOM 1930 C CA . ALA A 1 259 ? 6.378 11.041 -14.867 1.00 92.75 259 ALA A CA 1
ATOM 1931 C C . ALA A 1 259 ? 7.314 12.117 -15.445 1.00 92.75 259 ALA A C 1
ATOM 1933 O O . ALA A 1 259 ? 7.773 11.974 -16.574 1.00 92.75 259 ALA A O 1
ATOM 1934 N N . ILE A 1 260 ? 7.663 13.154 -14.672 1.00 90.25 260 ILE A N 1
ATOM 1935 C CA . ILE A 1 260 ? 8.594 14.218 -15.097 1.00 90.25 260 ILE A CA 1
ATOM 1936 C C . ILE A 1 260 ? 9.978 13.645 -15.426 1.00 90.25 260 ILE A C 1
ATOM 1938 O O . ILE A 1 260 ? 10.563 13.995 -16.456 1.00 90.25 260 ILE A O 1
ATOM 1942 N N . ILE A 1 261 ? 10.487 12.743 -14.582 1.00 89.31 261 ILE A N 1
ATOM 1943 C CA . ILE A 1 261 ? 11.761 12.059 -14.829 1.00 89.31 261 ILE A CA 1
ATOM 1944 C C . ILE A 1 261 ? 11.659 11.203 -16.093 1.00 89.31 261 ILE A C 1
ATOM 1946 O O . ILE A 1 261 ? 12.563 11.237 -16.919 1.00 89.31 261 ILE A O 1
ATOM 1950 N N . THR A 1 262 ? 10.543 10.499 -16.294 1.00 91.00 262 THR A N 1
ATOM 1951 C CA . THR A 1 262 ? 10.297 9.696 -17.502 1.00 91.00 262 THR A CA 1
ATOM 1952 C C . THR A 1 262 ? 10.285 10.561 -18.768 1.00 91.00 262 THR A C 1
ATOM 1954 O O . THR A 1 262 ? 10.904 10.182 -19.760 1.00 91.00 262 THR A O 1
ATOM 1957 N N . PHE A 1 263 ? 9.642 11.736 -18.737 1.00 91.06 263 PHE A N 1
ATOM 1958 C CA . PHE A 1 263 ? 9.651 12.692 -19.853 1.00 91.06 263 PHE A CA 1
ATOM 1959 C C . PHE A 1 263 ? 11.059 13.196 -20.183 1.00 91.06 263 PHE A C 1
ATOM 1961 O O . PHE A 1 263 ? 11.367 13.447 -21.344 1.00 91.06 263 PHE A O 1
ATOM 1968 N N . SER A 1 264 ? 11.899 13.344 -19.159 1.00 85.94 264 SER A N 1
ATOM 1969 C CA . SER A 1 264 ? 13.253 13.895 -19.276 1.00 85.94 264 SER A CA 1
ATOM 1970 C C . SER A 1 264 ? 14.332 12.816 -19.438 1.00 85.94 264 SER A C 1
ATOM 1972 O O . SER A 1 264 ? 15.509 13.142 -19.572 1.00 85.94 264 SER A O 1
ATOM 1974 N N . ALA A 1 265 ? 13.952 11.536 -19.409 1.00 81.31 265 ALA A N 1
ATOM 1975 C CA . ALA A 1 265 ? 14.858 10.399 -19.488 1.00 81.31 265 ALA A CA 1
ATOM 1976 C C . ALA A 1 265 ? 15.398 10.231 -20.913 1.00 81.31 265 ALA A C 1
ATOM 1978 O O . ALA A 1 265 ? 14.673 9.753 -21.795 1.00 81.31 265 ALA A O 1
ATOM 1979 N N . SER A 1 266 ? 16.671 10.577 -21.120 1.00 79.69 266 SER A N 1
ATOM 1980 C CA . SER A 1 266 ? 17.375 10.283 -22.368 1.00 79.69 266 SER A CA 1
ATOM 1981 C C . SER A 1 266 ? 17.752 8.806 -22.451 1.00 79.69 266 SER A C 1
ATOM 1983 O O . SER A 1 266 ? 18.155 8.198 -21.457 1.00 79.69 266 SER A O 1
ATOM 1985 N N . ASP A 1 267 ? 17.652 8.242 -23.653 1.00 82.31 267 ASP A N 1
ATOM 1986 C CA . ASP A 1 267 ? 18.085 6.867 -23.921 1.00 82.31 267 ASP A CA 1
ATOM 1987 C C . ASP A 1 267 ? 19.588 6.718 -23.639 1.00 82.31 267 ASP A C 1
ATOM 1989 O O . ASP A 1 267 ? 20.003 5.743 -23.019 1.00 82.31 267 ASP A O 1
ATOM 1993 N N . ASP A 1 268 ? 20.378 7.749 -23.957 1.00 83.50 268 ASP A N 1
ATOM 1994 C CA . ASP A 1 268 ? 21.823 7.804 -23.701 1.00 83.50 268 ASP A CA 1
ATOM 1995 C C . ASP A 1 268 ? 22.191 7.659 -22.217 1.00 83.50 268 ASP A C 1
ATOM 1997 O O . ASP A 1 268 ? 23.244 7.115 -21.896 1.00 83.50 268 ASP A O 1
ATOM 2001 N N . PHE A 1 269 ? 21.349 8.153 -21.299 1.00 83.94 269 PHE A N 1
ATOM 2002 C CA . PHE A 1 269 ? 21.631 8.056 -19.865 1.00 83.94 269 PHE A CA 1
ATOM 2003 C C . PHE A 1 269 ? 21.537 6.609 -19.370 1.00 83.94 269 PHE A C 1
ATOM 2005 O O . PHE A 1 269 ? 22.339 6.188 -18.539 1.00 83.94 269 PHE A O 1
ATOM 2012 N N . TYR A 1 270 ? 20.550 5.857 -19.862 1.00 84.00 270 TYR A N 1
ATOM 2013 C CA . TYR A 1 270 ? 20.315 4.475 -19.437 1.00 84.00 270 TYR A CA 1
ATOM 2014 C C . TYR A 1 270 ? 21.078 3.455 -20.289 1.00 84.00 270 TYR A C 1
ATOM 2016 O O . TYR A 1 270 ? 21.347 2.348 -19.811 1.00 84.00 270 TYR A O 1
ATOM 2024 N N . GLY A 1 271 ? 21.425 3.806 -21.529 1.00 86.25 271 GLY A N 1
ATOM 2025 C CA . GLY A 1 271 ? 22.090 2.920 -22.480 1.00 86.25 271 GLY A CA 1
ATOM 2026 C C . GLY A 1 271 ? 21.380 1.570 -22.577 1.00 86.25 271 GLY A C 1
ATOM 2027 O O . GLY A 1 271 ? 20.152 1.496 -22.658 1.00 86.25 271 GLY A O 1
ATOM 2028 N N . ASP A 1 272 ? 22.156 0.494 -22.461 1.00 85.94 272 ASP A N 1
ATOM 2029 C CA . ASP A 1 272 ? 21.672 -0.887 -22.576 1.00 85.94 272 ASP A CA 1
ATOM 2030 C C . ASP A 1 272 ? 20.673 -1.292 -21.475 1.00 85.94 272 ASP A C 1
ATOM 2032 O O . ASP A 1 272 ? 19.974 -2.295 -21.603 1.00 85.94 272 ASP A O 1
ATOM 2036 N N . THR A 1 273 ? 20.571 -0.519 -20.388 1.00 86.56 273 THR A N 1
ATOM 2037 C CA . THR A 1 273 ? 19.659 -0.820 -19.272 1.00 86.56 273 THR A CA 1
ATOM 2038 C C . THR A 1 273 ? 18.274 -0.194 -19.427 1.00 86.56 273 THR A C 1
ATOM 2040 O O . THR A 1 273 ? 17.390 -0.474 -18.613 1.00 86.56 273 THR A O 1
ATOM 2043 N N . LEU A 1 274 ? 18.030 0.612 -20.468 1.00 86.31 274 LEU A N 1
ATOM 2044 C CA . LEU A 1 274 ? 16.769 1.343 -20.631 1.00 86.31 274 LEU A CA 1
ATOM 2045 C C . LEU A 1 274 ? 15.539 0.427 -20.580 1.00 86.31 274 LEU A C 1
ATOM 2047 O O . LEU A 1 274 ? 14.594 0.721 -19.849 1.00 86.31 274 LEU A O 1
ATOM 2051 N N . THR A 1 275 ? 15.557 -0.691 -21.307 1.00 87.50 275 THR A N 1
ATOM 2052 C CA . THR A 1 275 ? 14.433 -1.641 -21.366 1.00 87.50 275 THR A CA 1
ATOM 2053 C C . THR A 1 275 ? 14.299 -2.487 -20.101 1.00 87.50 275 THR A C 1
ATOM 2055 O O . THR A 1 275 ? 13.212 -2.979 -19.812 1.00 87.50 275 THR A O 1
ATOM 2058 N N . SER A 1 276 ? 15.357 -2.598 -19.288 1.00 85.06 276 SER A N 1
ATOM 2059 C CA . SER A 1 276 ? 15.264 -3.220 -17.960 1.00 85.06 276 SER A CA 1
ATOM 2060 C C . SER A 1 276 ? 14.527 -2.334 -16.948 1.00 85.06 276 SER A C 1
ATOM 2062 O O . SER A 1 276 ? 13.804 -2.844 -16.097 1.00 85.06 276 SER A O 1
ATOM 2064 N N . VAL A 1 277 ? 14.656 -1.006 -17.068 1.00 86.25 277 VAL A N 1
ATOM 2065 C CA . VAL A 1 277 ? 13.939 -0.030 -16.224 1.00 86.25 277 VAL A CA 1
ATOM 2066 C C . VAL A 1 277 ? 12.540 0.246 -16.776 1.00 86.25 277 VAL A C 1
ATOM 2068 O O . VAL A 1 277 ? 11.569 0.327 -16.026 1.00 86.25 277 VAL A O 1
ATOM 2071 N N . TYR A 1 278 ? 12.426 0.364 -18.098 1.00 87.81 278 TYR A N 1
ATOM 2072 C CA . TYR A 1 278 ? 11.183 0.612 -18.812 1.00 87.81 278 TYR A CA 1
ATOM 2073 C C . TYR A 1 278 ? 11.005 -0.405 -19.939 1.00 87.81 278 TYR A C 1
ATOM 2075 O O . TYR A 1 278 ? 11.336 -0.125 -21.089 1.00 87.81 278 TYR A O 1
ATOM 2083 N N . SER A 1 279 ? 10.402 -1.556 -19.650 1.00 88.44 279 SER A N 1
ATOM 2084 C CA . SER A 1 279 ? 10.147 -2.587 -20.671 1.00 88.44 279 SER A CA 1
ATOM 2085 C C . SER A 1 279 ? 9.411 -2.037 -21.899 1.00 88.44 279 SER A C 1
ATOM 2087 O O . SER A 1 279 ? 9.785 -2.299 -23.036 1.00 88.44 279 SER A O 1
ATOM 2089 N N . ALA A 1 280 ? 8.425 -1.163 -21.688 1.00 89.94 280 ALA A N 1
ATOM 2090 C CA . ALA A 1 280 ? 7.664 -0.552 -22.773 1.00 89.94 280 ALA A CA 1
ATOM 2091 C C . ALA A 1 280 ? 8.455 0.470 -23.621 1.00 89.94 280 ALA A C 1
ATOM 2093 O O . ALA A 1 280 ? 7.969 0.862 -24.679 1.00 89.94 280 ALA A O 1
ATOM 2094 N N . ARG A 1 281 ? 9.661 0.897 -23.206 1.00 90.12 281 ARG A N 1
ATOM 2095 C CA . ARG A 1 281 ? 10.546 1.774 -24.005 1.00 90.12 281 ARG A CA 1
ATOM 2096 C C . ARG A 1 281 ? 11.242 1.040 -25.154 1.00 90.12 281 ARG A C 1
ATOM 2098 O O . ARG A 1 281 ? 11.904 1.688 -25.950 1.00 90.12 281 ARG A O 1
ATOM 2105 N N . GLU A 1 282 ? 11.039 -0.272 -25.291 1.00 89.06 282 GLU A N 1
ATOM 2106 C CA . GLU A 1 282 ? 11.388 -1.006 -26.515 1.00 89.06 282 GLU A CA 1
ATOM 2107 C C . GLU A 1 282 ? 10.590 -0.499 -27.731 1.00 89.06 282 GLU A C 1
ATOM 2109 O O . GLU A 1 282 ? 11.108 -0.452 -28.843 1.00 89.06 282 GLU A O 1
ATOM 2114 N N . TYR A 1 283 ? 9.337 -0.081 -27.519 1.00 91.00 283 TYR A N 1
ATOM 2115 C CA . TYR A 1 283 ? 8.423 0.338 -28.589 1.00 91.00 283 TYR A CA 1
ATOM 2116 C C . TYR A 1 283 ? 7.718 1.680 -28.327 1.00 91.00 283 TYR A C 1
ATOM 2118 O O . TYR A 1 283 ? 6.877 2.092 -29.124 1.00 91.00 283 TYR A O 1
ATOM 2126 N N . ARG A 1 284 ? 8.033 2.373 -27.225 1.00 91.94 284 ARG A N 1
ATOM 2127 C CA . ARG A 1 284 ? 7.502 3.705 -26.886 1.00 91.94 284 ARG A CA 1
ATOM 2128 C C . ARG A 1 284 ? 8.622 4.718 -26.740 1.00 91.94 284 ARG A C 1
ATOM 2130 O O . ARG A 1 284 ? 9.680 4.417 -26.198 1.00 91.94 284 ARG A O 1
ATOM 2137 N N . SER A 1 285 ? 8.342 5.957 -27.116 1.00 92.06 285 SER A N 1
ATOM 2138 C CA . SER A 1 285 ? 9.188 7.106 -26.798 1.00 92.06 285 SER A CA 1
ATOM 2139 C C . SER A 1 285 ? 9.107 7.498 -25.314 1.00 92.06 285 SER A C 1
ATOM 2141 O O . SER A 1 285 ? 8.168 7.140 -24.595 1.00 92.06 285 SER A O 1
ATOM 2143 N N . ALA A 1 286 ? 10.064 8.311 -24.853 1.00 91.00 286 ALA A N 1
ATOM 2144 C CA . ALA A 1 286 ? 10.034 8.919 -23.518 1.00 91.00 286 ALA A CA 1
ATOM 2145 C C . ALA A 1 286 ? 8.749 9.712 -23.256 1.00 91.00 286 ALA A C 1
ATOM 2147 O O . ALA A 1 286 ? 8.159 9.619 -22.179 1.00 91.00 286 ALA A O 1
ATOM 2148 N N . ASN A 1 287 ? 8.300 10.458 -24.268 1.00 93.44 287 ASN A N 1
ATOM 2149 C CA . ASN A 1 287 ? 7.100 11.276 -24.189 1.00 93.44 287 ASN A CA 1
ATOM 2150 C C . ASN A 1 287 ? 5.849 10.406 -24.018 1.00 93.44 287 ASN A C 1
ATOM 2152 O O . ASN A 1 287 ? 5.060 10.627 -23.105 1.00 93.44 287 ASN A O 1
ATOM 2156 N N . GLU A 1 288 ? 5.695 9.370 -24.843 1.00 94.12 288 GLU A N 1
ATOM 2157 C CA . GLU A 1 288 ? 4.578 8.432 -24.705 1.00 94.12 288 GLU A CA 1
ATOM 2158 C C . GLU A 1 288 ? 4.595 7.750 -23.339 1.00 94.12 288 GLU A C 1
ATOM 2160 O O . GLU A 1 288 ? 3.573 7.729 -22.655 1.00 94.12 288 GLU A O 1
ATOM 2165 N N . GLN A 1 289 ? 5.752 7.248 -22.899 1.00 93.56 289 GLN A N 1
ATOM 2166 C CA . GLN A 1 289 ? 5.863 6.590 -21.601 1.00 93.56 289 GLN A CA 1
ATOM 2167 C C . GLN A 1 289 ? 5.530 7.545 -20.443 1.00 93.56 289 GLN A C 1
ATOM 2169 O O . GLN A 1 289 ? 4.835 7.140 -19.514 1.00 93.56 289 GLN A O 1
ATOM 2174 N N . GLY A 1 290 ? 5.940 8.815 -20.513 1.00 93.44 290 GLY A N 1
ATOM 2175 C CA . GLY A 1 290 ? 5.569 9.837 -19.531 1.00 93.44 290 GLY A CA 1
ATOM 2176 C C . GLY A 1 290 ? 4.057 10.082 -19.469 1.00 93.44 290 GLY A C 1
ATOM 2177 O O . GLY A 1 290 ? 3.487 10.157 -18.379 1.00 93.44 290 GLY A O 1
ATOM 2178 N N . TRP A 1 291 ? 3.368 10.114 -20.616 1.00 95.19 291 TRP A N 1
ATOM 2179 C CA . TRP A 1 291 ? 1.902 10.196 -20.647 1.00 95.19 291 TRP A CA 1
ATOM 2180 C C . TRP A 1 291 ? 1.230 8.956 -20.061 1.00 95.19 291 TRP A C 1
ATOM 2182 O O . TRP A 1 291 ? 0.256 9.094 -19.320 1.00 95.19 291 TRP A O 1
ATOM 2192 N N . TYR A 1 292 ? 1.762 7.759 -20.324 1.00 95.25 292 TYR A N 1
ATOM 2193 C CA . TYR A 1 292 ? 1.273 6.533 -19.688 1.00 95.25 292 TYR A CA 1
ATOM 2194 C C . TYR A 1 292 ? 1.455 6.561 -18.164 1.00 95.25 292 TYR A C 1
ATOM 2196 O O . TYR A 1 292 ? 0.558 6.105 -17.459 1.00 95.25 292 TYR A O 1
ATOM 2204 N N . GLN A 1 293 ? 2.538 7.151 -17.642 1.00 94.44 293 GLN A N 1
ATOM 2205 C CA . GLN A 1 293 ? 2.704 7.348 -16.194 1.00 94.44 293 GLN A CA 1
ATOM 2206 C C . GLN A 1 293 ? 1.628 8.281 -15.624 1.00 94.44 293 GLN A C 1
ATOM 2208 O O . GLN A 1 293 ? 1.003 7.963 -14.615 1.00 94.44 293 GLN A O 1
ATOM 2213 N N . LEU A 1 294 ? 1.343 9.407 -16.288 1.00 95.44 294 LEU A N 1
ATOM 2214 C CA . LEU A 1 294 ? 0.271 10.313 -15.857 1.00 95.44 294 LEU A CA 1
ATOM 2215 C C . LEU A 1 294 ? -1.110 9.643 -15.908 1.00 95.44 294 LEU A C 1
ATOM 2217 O O . LEU A 1 294 ? -1.913 9.798 -14.985 1.00 95.44 294 LEU A O 1
ATOM 2221 N N . LEU A 1 295 ? -1.376 8.855 -16.952 1.00 95.75 295 LEU A N 1
ATOM 2222 C CA . LEU A 1 295 ? -2.601 8.067 -17.067 1.00 95.75 295 LEU A CA 1
ATOM 2223 C C . LEU A 1 295 ? -2.700 7.012 -15.955 1.00 95.75 295 LEU A C 1
ATOM 2225 O O . LEU A 1 295 ? -3.787 6.800 -15.414 1.00 95.75 295 LEU A O 1
ATOM 2229 N N . ALA A 1 296 ? -1.587 6.378 -15.576 1.00 94.31 296 ALA A N 1
ATOM 2230 C CA . ALA A 1 296 ? -1.534 5.409 -14.484 1.00 94.31 296 ALA A CA 1
ATOM 2231 C C . ALA A 1 296 ? -1.918 6.042 -13.136 1.00 94.31 296 ALA A C 1
ATOM 2233 O O . ALA A 1 296 ? -2.661 5.430 -12.371 1.00 94.31 296 ALA A O 1
ATOM 2234 N N . ILE A 1 297 ? -1.507 7.287 -12.868 1.00 94.94 297 ILE A N 1
ATOM 2235 C CA . ILE A 1 297 ? -1.907 8.022 -11.653 1.00 94.94 297 ILE A CA 1
ATOM 2236 C C . ILE A 1 297 ? -3.427 8.213 -11.622 1.00 94.94 297 ILE A C 1
ATOM 2238 O O . ILE A 1 297 ? -4.081 7.871 -10.636 1.00 94.94 297 ILE A O 1
ATOM 2242 N N . VAL A 1 298 ? -4.000 8.739 -12.711 1.00 95.12 298 VAL A N 1
ATOM 2243 C CA . VAL A 1 298 ? -5.439 9.041 -12.792 1.00 95.12 298 VAL A CA 1
ATOM 2244 C C . VAL A 1 298 ? -6.277 7.766 -12.732 1.00 95.12 298 VAL A C 1
ATOM 2246 O O . VAL A 1 298 ? -7.266 7.712 -12.002 1.00 95.12 298 VAL A O 1
ATOM 2249 N N . SER A 1 299 ? -5.878 6.727 -13.467 1.00 95.81 299 SER A N 1
ATOM 2250 C CA . SER A 1 299 ? -6.578 5.440 -13.468 1.00 95.81 299 SER A CA 1
ATOM 2251 C C . SER A 1 299 ? -6.495 4.746 -12.110 1.00 95.81 299 SER A C 1
ATOM 2253 O O . SER A 1 299 ? -7.525 4.296 -11.615 1.00 95.81 299 SER A O 1
ATOM 2255 N N . SER A 1 300 ? -5.333 4.741 -11.451 1.00 94.56 300 SER A N 1
ATOM 2256 C CA . SER A 1 300 ? -5.176 4.154 -10.112 1.00 94.56 300 SER A CA 1
ATOM 2257 C C . SER A 1 300 ? -6.025 4.880 -9.069 1.00 94.56 300 SER A C 1
ATOM 2259 O O . SER A 1 300 ? -6.749 4.240 -8.306 1.00 94.56 300 SER A O 1
ATOM 2261 N N . ALA A 1 301 ? -6.010 6.219 -9.072 1.00 93.00 301 ALA A N 1
ATOM 2262 C CA . ALA A 1 301 ? -6.851 7.018 -8.182 1.00 93.00 301 ALA A CA 1
ATOM 2263 C C . ALA A 1 301 ? -8.350 6.788 -8.451 1.00 93.00 301 ALA A C 1
ATOM 2265 O O . ALA A 1 301 ? -9.136 6.654 -7.513 1.00 93.00 301 ALA A O 1
ATOM 2266 N N . GLY A 1 302 ? -8.743 6.697 -9.726 1.00 94.50 302 GLY A N 1
ATOM 2267 C CA . GLY A 1 302 ? -10.118 6.421 -10.137 1.00 94.50 302 GLY A CA 1
ATOM 2268 C C . GLY A 1 302 ? -10.600 5.039 -9.698 1.00 94.50 302 GLY A C 1
ATOM 2269 O O . GLY A 1 302 ? -11.658 4.928 -9.078 1.00 94.50 302 GLY A O 1
ATOM 2270 N N . ILE A 1 303 ? -9.809 3.994 -9.954 1.00 94.50 303 ILE A N 1
ATOM 2271 C CA . ILE A 1 303 ? -10.115 2.619 -9.536 1.00 94.50 303 ILE A CA 1
ATOM 2272 C C . ILE A 1 303 ? -10.212 2.542 -8.012 1.00 94.50 303 ILE A C 1
ATOM 2274 O O . ILE A 1 303 ? -11.187 1.993 -7.496 1.00 94.50 303 ILE A O 1
ATOM 2278 N N . GLY A 1 304 ? -9.259 3.135 -7.286 1.00 92.81 304 GLY A N 1
ATOM 2279 C CA . GLY A 1 304 ? -9.267 3.172 -5.822 1.00 92.81 304 GLY A CA 1
ATOM 2280 C C . GLY A 1 304 ? -10.512 3.860 -5.256 1.00 92.81 304 GLY A C 1
ATOM 2281 O O . GLY A 1 304 ? -11.180 3.309 -4.384 1.00 92.81 304 GLY A O 1
ATOM 2282 N N . ALA A 1 305 ? -10.890 5.022 -5.796 1.00 91.75 305 ALA A N 1
ATOM 2283 C CA . ALA A 1 305 ? -12.077 5.748 -5.350 1.00 91.75 305 ALA A CA 1
ATOM 2284 C C . ALA A 1 305 ? -13.379 4.977 -5.633 1.00 91.75 305 ALA A C 1
ATOM 2286 O O . ALA A 1 305 ? -14.223 4.838 -4.747 1.00 91.75 305 ALA A O 1
ATOM 2287 N N . VAL A 1 306 ? -13.547 4.451 -6.850 1.00 95.00 306 VAL A N 1
ATOM 2288 C CA . VAL A 1 306 ? -14.772 3.737 -7.251 1.00 95.00 306 VAL A CA 1
ATOM 2289 C C . VAL A 1 306 ? -14.921 2.423 -6.485 1.00 95.00 306 VAL A C 1
ATOM 2291 O O . VAL A 1 306 ? -15.987 2.154 -5.926 1.00 95.00 306 VAL A O 1
ATOM 2294 N N . SER A 1 307 ? -13.854 1.622 -6.416 1.00 93.19 307 SER A N 1
ATOM 2295 C CA . SER A 1 307 ? -13.867 0.356 -5.675 1.00 93.19 307 SER A CA 1
ATOM 2296 C C . SER A 1 307 ? -14.065 0.586 -4.177 1.00 93.19 307 SER A C 1
ATOM 2298 O O . SER A 1 307 ? -14.905 -0.080 -3.573 1.00 93.19 307 SER A O 1
ATOM 2300 N N . GLY A 1 308 ? -13.397 1.584 -3.590 1.00 91.69 308 GLY A N 1
ATOM 2301 C CA . GLY A 1 308 ? -13.552 1.949 -2.183 1.00 91.69 308 GLY A CA 1
ATOM 2302 C C . GLY A 1 308 ? -14.979 2.367 -1.826 1.00 91.69 308 GLY A C 1
ATOM 2303 O O . GLY A 1 308 ? -15.506 1.935 -0.802 1.00 91.69 308 GLY A O 1
ATOM 2304 N N . VAL A 1 309 ? -15.655 3.135 -2.689 1.00 92.12 309 VAL A N 1
ATOM 2305 C CA . VAL A 1 309 ? -17.072 3.493 -2.494 1.00 92.12 309 VAL A CA 1
ATOM 2306 C C . VAL A 1 309 ? -17.965 2.254 -2.539 1.00 92.12 309 VAL A C 1
ATOM 2308 O O . VAL A 1 309 ? -18.813 2.079 -1.662 1.00 92.12 309 VAL A O 1
ATOM 2311 N N . PHE A 1 310 ? -17.773 1.375 -3.526 1.00 93.69 310 PHE A N 1
ATOM 2312 C CA . PHE A 1 310 ? -18.559 0.147 -3.651 1.00 93.69 310 PHE A CA 1
ATOM 2313 C C . PHE A 1 310 ? -18.375 -0.776 -2.438 1.00 93.69 310 PHE A C 1
ATOM 2315 O O . PHE A 1 310 ? -19.358 -1.203 -1.825 1.00 93.69 310 PHE A O 1
ATOM 2322 N N . VAL A 1 311 ? -17.123 -1.023 -2.043 1.00 91.75 311 VAL A N 1
ATOM 2323 C CA . VAL A 1 311 ? -16.782 -1.831 -0.866 1.00 91.75 311 VAL A CA 1
ATOM 2324 C C . VAL A 1 311 ? -17.332 -1.184 0.405 1.00 91.75 311 VAL A C 1
ATOM 2326 O O . VAL A 1 311 ? -17.940 -1.870 1.221 1.00 91.75 311 VAL A O 1
ATOM 2329 N N . GLY A 1 312 ? -17.227 0.138 0.553 1.00 88.12 312 GLY A N 1
ATOM 2330 C CA . GLY A 1 312 ? -17.797 0.865 1.688 1.00 88.12 312 GLY A CA 1
ATOM 2331 C C . GLY A 1 312 ? -19.316 0.699 1.808 1.00 88.12 312 GLY A C 1
ATOM 2332 O O . GLY A 1 312 ? -19.830 0.445 2.900 1.00 88.12 312 GLY A O 1
ATOM 2333 N N . TYR A 1 313 ? -20.053 0.773 0.693 1.00 90.38 313 TYR A N 1
ATOM 2334 C CA . TYR A 1 313 ? -21.495 0.496 0.688 1.00 90.38 313 TYR A CA 1
ATOM 2335 C C . TYR A 1 313 ? -21.811 -0.956 1.052 1.00 90.38 313 TYR A C 1
ATOM 2337 O O . TYR A 1 313 ? -22.753 -1.204 1.810 1.00 90.38 313 TYR A O 1
ATOM 2345 N N . PHE A 1 314 ? -21.022 -1.906 0.550 1.00 90.44 314 PHE A N 1
ATOM 2346 C CA . PHE A 1 314 ? -21.176 -3.320 0.868 1.00 90.44 314 PHE A CA 1
ATOM 2347 C C . PHE A 1 314 ? -20.940 -3.603 2.361 1.00 90.44 314 PHE A C 1
ATOM 2349 O O . PHE A 1 314 ? -21.772 -4.253 2.998 1.00 90.44 314 PHE A O 1
ATOM 2356 N N . LEU A 1 315 ? -19.885 -3.033 2.951 1.00 85.88 315 LEU A N 1
ATOM 2357 C CA . LEU A 1 315 ? -19.568 -3.166 4.378 1.00 85.88 315 LEU A CA 1
ATOM 2358 C C . LEU A 1 315 ? -20.605 -2.494 5.289 1.00 85.88 315 LEU A C 1
ATOM 2360 O O . LEU A 1 315 ? -20.804 -2.937 6.418 1.00 85.88 315 LEU A O 1
ATOM 2364 N N . LYS A 1 316 ? -21.317 -1.469 4.804 1.00 85.06 316 LYS A N 1
ATOM 2365 C CA . LYS A 1 316 ? -22.429 -0.822 5.526 1.00 85.06 316 LYS A CA 1
ATOM 2366 C C . LYS A 1 316 ? -23.727 -1.645 5.509 1.00 85.06 316 LYS A C 1
ATOM 2368 O O . LYS A 1 316 ? -24.699 -1.293 6.184 1.00 85.06 316 LYS A O 1
ATOM 2373 N N . SER A 1 317 ? -23.794 -2.715 4.720 1.00 85.06 317 SER A N 1
ATOM 2374 C CA . SER A 1 317 ? -24.990 -3.553 4.632 1.00 85.06 317 SER A CA 1
ATOM 2375 C C . SER A 1 317 ? -25.274 -4.303 5.942 1.00 85.06 317 SER A C 1
ATOM 2377 O O . SER A 1 317 ? -24.413 -4.473 6.802 1.00 85.06 317 SER A O 1
ATOM 2379 N N . LYS A 1 318 ? -26.504 -4.813 6.084 1.00 83.06 318 LYS A N 1
ATOM 2380 C CA . LYS A 1 318 ? -26.934 -5.588 7.264 1.00 83.06 318 LYS A CA 1
ATOM 2381 C C . LYS A 1 318 ? -26.240 -6.950 7.397 1.00 83.06 318 LYS A C 1
ATOM 2383 O O . LYS A 1 318 ? -26.468 -7.631 8.391 1.00 83.06 318 LYS A O 1
ATOM 2388 N N . LEU A 1 319 ? -25.446 -7.354 6.401 1.00 77.06 319 LEU A N 1
ATOM 2389 C CA . LEU A 1 319 ? -24.680 -8.599 6.435 1.00 77.06 319 LEU A CA 1
ATOM 2390 C C . LEU A 1 319 ? -23.533 -8.522 7.450 1.00 77.06 319 LEU A C 1
ATOM 2392 O O . LEU A 1 319 ? -23.141 -9.550 7.993 1.00 77.06 319 LEU A O 1
ATOM 2396 N N . PHE A 1 320 ? -23.023 -7.318 7.727 1.00 77.19 320 PHE A N 1
ATOM 2397 C CA . PHE A 1 320 ? -21.873 -7.117 8.600 1.00 77.19 320 PHE A CA 1
ATOM 2398 C C . PHE A 1 320 ? -22.276 -6.457 9.915 1.00 77.19 320 PHE A C 1
ATOM 2400 O O . PHE A 1 320 ? -22.990 -5.447 9.946 1.00 77.19 320 PHE A O 1
ATOM 2407 N N . ARG A 1 321 ? -21.768 -7.007 11.023 1.00 74.94 321 ARG A N 1
ATOM 2408 C CA . ARG A 1 321 ? -21.841 -6.352 12.330 1.00 74.94 321 ARG A CA 1
ATOM 2409 C C . ARG A 1 321 ? -21.020 -5.067 12.269 1.00 74.94 321 ARG A C 1
ATOM 2411 O O . ARG A 1 321 ? -19.839 -5.096 11.948 1.00 74.94 321 ARG A O 1
ATOM 2418 N N . GLN A 1 322 ? -21.650 -3.959 12.632 1.00 77.38 322 GLN A N 1
ATOM 2419 C CA . GLN A 1 322 ? -20.962 -2.685 12.801 1.00 77.38 322 GLN A CA 1
ATOM 2420 C C . GLN A 1 322 ? -20.394 -2.594 14.219 1.00 77.38 322 GLN A C 1
ATOM 2422 O O . GLN A 1 322 ? -21.063 -2.996 15.178 1.00 77.38 322 GLN A O 1
ATOM 2427 N N . GLN A 1 323 ? -19.183 -2.052 14.335 1.00 71.06 323 GLN A N 1
ATOM 2428 C CA . GLN A 1 323 ? -18.544 -1.768 15.617 1.00 71.06 323 GLN A CA 1
ATOM 2429 C C . GLN A 1 323 ? -19.411 -0.800 16.434 1.00 71.06 323 GLN A C 1
ATOM 2431 O O . GLN A 1 323 ? -19.892 0.209 15.907 1.00 71.06 323 GLN A O 1
ATOM 2436 N N . LYS A 1 324 ? -19.624 -1.106 17.717 1.00 76.31 324 LYS A N 1
ATOM 2437 C CA . LYS A 1 324 ? -20.428 -0.276 18.629 1.00 76.31 324 LYS A CA 1
ATOM 2438 C C . LYS A 1 324 ? -19.555 0.621 19.501 1.00 76.31 324 LYS A C 1
ATOM 2440 O O . LYS A 1 324 ? -19.878 1.796 19.671 1.00 76.31 324 LYS A O 1
ATOM 2445 N N . LEU A 1 325 ? -18.466 0.077 20.037 1.00 74.81 325 LEU A N 1
ATOM 2446 C CA . LEU A 1 325 ? -17.483 0.774 20.855 1.00 74.81 325 LEU A CA 1
ATOM 2447 C C . LEU A 1 325 ? -16.299 1.147 19.975 1.00 74.81 325 LEU A C 1
ATOM 2449 O O . LEU A 1 325 ? -15.438 0.341 19.631 1.00 74.81 325 LEU A O 1
ATOM 2453 N N . LYS A 1 326 ? -16.277 2.413 19.580 1.00 74.81 326 LYS A N 1
ATOM 2454 C CA . LYS A 1 326 ? -15.177 2.959 18.801 1.00 74.81 326 LYS A CA 1
ATOM 2455 C C . LYS A 1 326 ? -13.919 3.032 19.667 1.00 74.81 326 LYS A C 1
ATOM 2457 O O . LYS A 1 326 ? -13.899 3.771 20.647 1.00 74.81 326 LYS A O 1
ATOM 2462 N N . TYR A 1 327 ? -12.872 2.344 19.217 1.00 74.56 327 TYR A N 1
ATOM 2463 C CA . TYR A 1 327 ? -11.487 2.476 19.709 1.00 74.56 327 TYR A CA 1
ATOM 2464 C C . TYR A 1 327 ? -11.297 1.848 21.080 1.00 74.56 327 TYR A C 1
ATOM 2466 O O . TYR A 1 327 ? -10.500 2.330 21.882 1.00 74.56 327 TYR A O 1
ATOM 2474 N N . ASP A 1 328 ? -12.068 0.792 21.323 1.00 80.81 328 ASP A N 1
ATOM 2475 C CA . ASP A 1 328 ? -12.048 0.048 22.563 1.00 80.81 328 ASP A CA 1
ATOM 2476 C C . ASP A 1 328 ? -11.899 -1.447 22.268 1.00 80.81 328 ASP A C 1
ATOM 2478 O O . ASP A 1 328 ? -12.770 -2.068 21.650 1.00 80.81 328 ASP A O 1
ATOM 2482 N N . ASP A 1 329 ? -10.762 -1.999 22.685 1.00 82.88 329 ASP A N 1
ATOM 2483 C CA . ASP A 1 329 ? -10.415 -3.410 22.559 1.00 82.88 329 ASP A CA 1
ATOM 2484 C C . ASP A 1 329 ? -11.424 -4.303 23.287 1.00 82.88 329 ASP A C 1
ATOM 2486 O O . ASP A 1 329 ? -11.640 -5.436 22.863 1.00 82.88 329 ASP A O 1
ATOM 2490 N N . GLU A 1 330 ? -12.130 -3.786 24.297 1.00 82.31 330 GLU A N 1
ATOM 2491 C CA . GLU A 1 330 ? -13.167 -4.513 25.033 1.00 82.31 330 GLU A CA 1
ATOM 2492 C C . GLU A 1 330 ? -14.322 -5.044 24.170 1.00 82.31 330 GLU A C 1
ATOM 2494 O O . GLU A 1 330 ? -15.089 -5.900 24.625 1.00 82.31 330 GLU A O 1
ATOM 2499 N N . GLU A 1 331 ? -14.512 -4.517 22.955 1.00 77.62 331 GLU A N 1
ATOM 2500 C CA . GLU A 1 331 ? -15.555 -5.019 22.058 1.00 77.62 331 GLU A CA 1
ATOM 2501 C C . GLU A 1 331 ? -15.232 -6.405 21.484 1.00 77.62 331 GLU A C 1
ATOM 2503 O O . GLU A 1 331 ? -16.160 -7.180 21.213 1.00 77.62 331 GLU A O 1
ATOM 2508 N N . TYR A 1 332 ? -13.945 -6.703 21.287 1.00 75.50 332 TYR A N 1
ATOM 2509 C CA . TYR A 1 332 ? -13.472 -7.917 20.612 1.00 75.50 332 TYR A CA 1
ATOM 2510 C C . TYR A 1 332 ? -12.559 -8.780 21.482 1.00 75.50 332 TYR A C 1
ATOM 2512 O O . TYR A 1 332 ? -12.468 -9.984 21.254 1.00 75.50 332 TYR A O 1
ATOM 2520 N N . PHE A 1 333 ? -11.903 -8.186 22.476 1.00 80.38 333 PHE A N 1
ATOM 2521 C CA . PHE A 1 333 ? -10.917 -8.837 23.322 1.00 80.38 333 PHE A CA 1
ATOM 2522 C C . PHE A 1 333 ? -11.340 -8.826 24.781 1.00 80.38 333 PHE A C 1
ATOM 2524 O O . PHE A 1 333 ? -12.005 -7.913 25.274 1.00 80.38 333 PHE A O 1
ATOM 2531 N N . TYR A 1 334 ? -10.886 -9.850 25.494 1.00 78.38 334 TYR A N 1
ATOM 2532 C CA . TYR A 1 334 ? -10.862 -9.805 26.941 1.00 78.38 334 TYR A CA 1
ATOM 2533 C C . TYR A 1 334 ? -9.725 -8.884 27.394 1.00 78.38 334 TYR A C 1
ATOM 2535 O O . TYR A 1 334 ? -8.553 -9.183 27.172 1.00 78.38 334 TYR A O 1
ATOM 2543 N N . VAL A 1 335 ? -10.090 -7.765 28.019 1.00 79.06 335 VAL A N 1
ATOM 2544 C CA . VAL A 1 335 ? -9.151 -6.788 28.577 1.00 79.06 335 VAL A CA 1
ATOM 2545 C C . VAL A 1 335 ? -9.148 -6.948 30.103 1.00 79.06 335 VAL A C 1
ATOM 2547 O O . VAL A 1 335 ? -10.198 -6.717 30.714 1.00 79.06 335 VAL A O 1
ATOM 2550 N N . PRO A 1 336 ? -8.019 -7.347 30.728 1.00 75.69 336 PRO A N 1
ATOM 2551 C CA . PRO A 1 336 ? -7.926 -7.530 32.179 1.00 75.69 336 PRO A CA 1
ATOM 2552 C C . PRO A 1 336 ? -8.366 -6.285 32.954 1.00 75.69 336 PRO A C 1
ATOM 2554 O O . PRO A 1 336 ? -8.049 -5.173 32.538 1.00 75.69 336 PRO A O 1
ATOM 2557 N N . GLU A 1 337 ? -9.043 -6.461 34.097 1.00 71.00 337 GLU A N 1
ATOM 2558 C CA . GLU A 1 337 ? -9.577 -5.356 34.923 1.00 71.00 337 GLU A CA 1
ATOM 2559 C C . GLU A 1 337 ? -8.501 -4.337 35.348 1.00 71.00 337 GLU A C 1
ATOM 2561 O O . GLU A 1 337 ? -8.764 -3.139 35.425 1.00 71.00 337 GLU A O 1
ATOM 2566 N N . GLU A 1 338 ? -7.260 -4.789 35.522 1.00 72.06 338 GLU A N 1
ATOM 2567 C CA . GLU A 1 338 ? -6.097 -3.958 35.861 1.00 72.06 338 GLU A CA 1
ATOM 2568 C C . GLU A 1 338 ? -5.754 -2.915 34.779 1.00 72.06 338 GLU A C 1
ATOM 2570 O O . GLU A 1 338 ? -5.145 -1.889 35.076 1.00 72.06 338 GLU A O 1
ATOM 2575 N N . CYS A 1 339 ? -6.169 -3.142 33.528 1.00 65.88 339 CYS A N 1
ATOM 2576 C CA . CYS A 1 339 ? -5.934 -2.236 32.401 1.00 65.88 339 CYS A CA 1
ATOM 2577 C C . CYS A 1 339 ? -7.001 -1.132 32.260 1.00 65.88 339 CYS A C 1
ATOM 2579 O O . CYS A 1 339 ? -6.899 -0.301 31.356 1.00 65.88 339 CYS A O 1
ATOM 2581 N N . HIS A 1 340 ? -8.021 -1.110 33.127 1.00 64.00 340 HIS A N 1
ATOM 2582 C CA . HIS A 1 340 ? -9.108 -0.117 33.093 1.00 64.00 340 HIS A CA 1
ATOM 2583 C C . HIS A 1 340 ? -8.816 1.151 33.910 1.00 64.00 340 HIS A C 1
ATOM 2585 O O . HIS A 1 340 ? -9.618 2.088 33.864 1.00 64.00 340 HIS A O 1
ATOM 2591 N N . ALA A 1 341 ? -7.697 1.176 34.645 1.00 52.31 341 ALA A N 1
ATOM 2592 C CA . ALA A 1 341 ? -7.298 2.259 35.549 1.00 52.31 341 ALA A CA 1
ATOM 2593 C C . ALA A 1 341 ? -6.792 3.531 34.842 1.00 52.31 341 ALA A C 1
ATOM 2595 O O . ALA A 1 341 ? -6.082 3.436 33.810 1.00 52.31 341 ALA A O 1
#

Organism: Phytophthora nicotianae (NCBI:txid4792)

InterPro domains:
  IPR002229 Blood group Rhesus C/E/D polypeptide [PR00342] (44-62)
  IPR002229 Blood group Rhesus C/E/D polypeptide [PR00342] (83-100)
  IPR002229 Blood group Rhesus C/E/D polypeptide [PR00342] (112-129)
  IPR002229 Blood group Rhesus C/E/D polypeptide [PR00342] (153-169)
  IPR024041 Ammonium transporter AmtB-like domain [PF00909] (165-328)
  IPR029020 Ammonium/urea transporter [G3DSA:1.10.3430.10] (33-170)
  IPR029020 Ammonium/urea transporter [G3DSA:1.10.3430.10] (171-340)